Protein AF-A0A939A2U2-F1 (afdb_monomer)

Foldseek 3Di:
DLVVLVVLLVVLVVVLVVVVVVLVVVCCPQPNDCPPPPPDDDPVRCVVVVVVNVPDDDPVVSVVVSVVVSVVSNLVSVLVSLLVVLQVLQQCVCVVPQFLVVDDPLLLVLQVV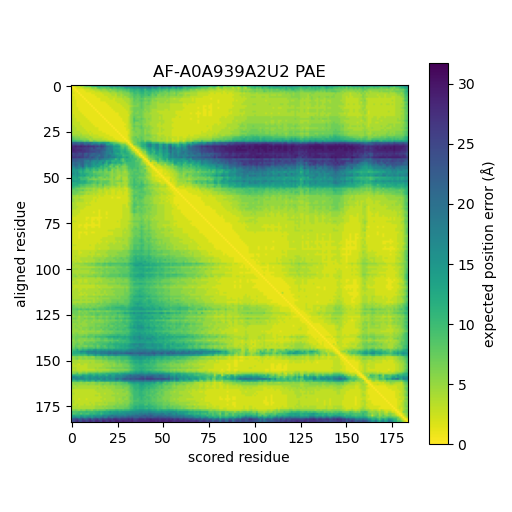LLVVCLVCCPPPVNVVDDPCNSVQLNVCNVVRPRDHGRDSSSLPPDDRDCDPVVVQSSCVSSVNHPPPVPD

Mean predicted aligned error: 7.0 Å

Sequence (184 aa):
MFQNILMTVTVNISTVRSIIKTNDRLREISFGSGAVIKQEWHEGSEFILGTLMQDIPRVKEWRVYDHCAVVTRLYAIYESFVEDLVSDWLVLLPALFPLYSDLEDKIRNTHQIGVGRLLLDLKKSRYEHLSLEEVIRGLFHGATDEKDYEILPDAFLFHEQNLRREPLEKMLTEAGIPNSWNQG

Secondary structure (DSSP, 8-state):
-HHHHHHHHHHHHHHHHHHHHHHHHHHHHHHS-TTTTTTS--HHHHHHHHHHHHTPPPHHHHHHHHHHHHHHHHHHHHHHHHHHHHHHHHHHHHHH-SSGGGS-HHHHHHHHHHHHHHHHHTTSGGGTT--HHHHHHHHHHHHTT-TT----GGGT----S---HHHHHHHHHHTT-TTTT---

Solvent-accessible surface area (backbone atoms only — not comparable to full-atom values): 10609 Å² total; per-residue (Å²): 110,70,68,58,55,55,47,53,50,51,53,51,52,50,50,54,53,50,51,52,54,50,53,52,51,52,47,45,72,74,70,40,82,66,76,75,63,71,82,77,67,55,74,74,55,52,53,55,48,53,60,62,59,72,76,60,65,56,74,69,59,44,52,53,51,52,51,52,53,51,53,54,50,51,52,54,52,51,45,52,53,50,54,53,52,52,32,56,53,43,62,46,42,45,81,76,35,53,36,47,82,70,48,56,68,56,32,54,52,37,42,56,55,18,43,57,51,44,69,76,49,44,88,40,80,94,32,68,89,57,52,74,64,60,58,51,47,25,53,49,30,34,76,69,49,36,76,81,34,48,62,64,46,75,26,67,65,82,66,73,92,73,73,45,71,68,58,43,52,50,45,36,33,42,70,65,44,66,68,82,76,74,85,118

pLDDT: mean 87.97, std 11.36, range [44.19, 98.06]

Structure (mmCIF, N/CA/C/O backbone):
data_AF-A0A939A2U2-F1
#
_entry.id   AF-A0A939A2U2-F1
#
loop_
_atom_site.group_PDB
_atom_site.id
_atom_site.type_symbol
_atom_site.label_atom_id
_atom_site.label_alt_id
_atom_site.label_comp_id
_atom_site.label_asym_id
_atom_site.label_entity_id
_atom_site.label_seq_id
_atom_site.pdbx_PDB_ins_code
_atom_site.Cartn_x
_atom_site.Cartn_y
_atom_site.Cartn_z
_atom_site.occupancy
_atom_site.B_iso_or_equiv
_atom_site.auth_seq_id
_atom_site.auth_comp_id
_atom_site.auth_asym_id
_atom_site.auth_atom_id
_atom_site.pdbx_PDB_model_num
ATOM 1 N N . MET A 1 1 ? -14.520 -6.336 -3.775 1.00 73.94 1 MET A N 1
ATOM 2 C CA . MET A 1 1 ? -13.312 -5.812 -3.114 1.00 73.94 1 MET A CA 1
ATOM 3 C C . MET A 1 1 ? -12.069 -6.503 -3.661 1.00 73.94 1 MET A C 1
ATOM 5 O O . MET A 1 1 ? -11.553 -6.036 -4.670 1.00 73.94 1 MET A O 1
ATOM 9 N N . PHE A 1 2 ? -11.724 -7.705 -3.190 1.00 82.19 2 PHE A N 1
ATOM 10 C CA . PHE A 1 2 ? -10.479 -8.402 -3.556 1.00 82.19 2 PHE A CA 1
ATOM 11 C C . PHE A 1 2 ? -10.232 -8.639 -5.059 1.00 82.19 2 PHE A C 1
ATOM 13 O O . PHE A 1 2 ? -9.094 -8.569 -5.512 1.00 82.19 2 PHE A O 1
ATOM 20 N N . GLN A 1 3 ? -11.274 -8.873 -5.865 1.00 87.44 3 GLN A N 1
ATOM 21 C CA . GLN A 1 3 ? -11.119 -9.039 -7.321 1.00 87.44 3 GLN A CA 1
ATOM 22 C C . GLN A 1 3 ? -10.599 -7.771 -8.014 1.00 87.44 3 GLN A C 1
ATOM 24 O O . GLN A 1 3 ? -9.792 -7.864 -8.936 1.00 87.44 3 GLN A O 1
ATOM 29 N N . ASN A 1 4 ? -11.013 -6.588 -7.549 1.00 90.75 4 ASN A N 1
ATOM 30 C CA . ASN A 1 4 ? -10.541 -5.322 -8.110 1.00 90.75 4 ASN A CA 1
ATOM 31 C C . ASN A 1 4 ? -9.067 -5.101 -7.761 1.00 90.75 4 ASN A C 1
ATOM 33 O O . ASN A 1 4 ? -8.290 -4.738 -8.639 1.00 90.75 4 ASN A O 1
ATOM 37 N N . ILE A 1 5 ? -8.672 -5.406 -6.521 1.00 92.44 5 ILE A N 1
ATOM 38 C CA . ILE A 1 5 ? -7.273 -5.359 -6.079 1.00 92.44 5 ILE A CA 1
ATOM 39 C C . ILE A 1 5 ? -6.405 -6.279 -6.957 1.00 92.44 5 ILE A C 1
ATOM 41 O O . ILE A 1 5 ? -5.395 -5.848 -7.517 1.00 92.44 5 ILE A O 1
ATOM 45 N N . LEU A 1 6 ? -6.826 -7.535 -7.150 1.00 93.31 6 LEU A N 1
ATOM 46 C CA . LEU A 1 6 ? -6.103 -8.497 -7.991 1.00 93.31 6 LEU A CA 1
ATOM 47 C C . LEU A 1 6 ? -6.009 -8.043 -9.452 1.00 93.31 6 LEU A C 1
ATOM 49 O O . LEU A 1 6 ? -4.963 -8.212 -10.087 1.00 93.31 6 LEU A O 1
ATOM 53 N N . MET A 1 7 ? -7.074 -7.442 -9.987 1.00 94.94 7 MET A N 1
ATOM 54 C CA . MET A 1 7 ? -7.069 -6.878 -11.335 1.00 94.94 7 MET A CA 1
ATOM 55 C C . MET A 1 7 ? -6.053 -5.734 -11.447 1.00 94.94 7 MET A C 1
ATOM 57 O O . MET A 1 7 ? -5.225 -5.745 -12.358 1.00 94.94 7 MET A O 1
ATOM 61 N N . THR A 1 8 ? -6.051 -4.796 -10.497 1.00 95.50 8 THR A N 1
ATOM 62 C CA . THR A 1 8 ? -5.103 -3.672 -10.448 1.00 95.50 8 THR A CA 1
ATOM 63 C C . THR A 1 8 ? -3.656 -4.159 -10.413 1.00 95.50 8 THR A C 1
ATOM 65 O O . THR A 1 8 ? -2.829 -3.709 -11.211 1.00 95.50 8 THR A O 1
ATOM 68 N N . VAL A 1 9 ? -3.338 -5.131 -9.553 1.00 95.75 9 VAL A N 1
ATOM 69 C CA . VAL A 1 9 ? -1.997 -5.735 -9.493 1.00 95.75 9 VAL A CA 1
ATOM 70 C C . VAL A 1 9 ? -1.633 -6.413 -10.810 1.00 95.75 9 VAL A C 1
ATOM 72 O O . VAL A 1 9 ? -0.531 -6.210 -11.322 1.00 95.75 9 VAL A O 1
ATOM 75 N N . THR A 1 10 ? -2.556 -7.170 -11.403 1.00 96.69 10 THR A N 1
ATOM 76 C CA . THR A 1 10 ? -2.332 -7.857 -12.683 1.00 96.69 10 THR A CA 1
ATOM 77 C C . THR A 1 10 ? -2.013 -6.864 -13.799 1.00 96.69 10 THR A C 1
ATOM 79 O O . THR A 1 10 ? -1.028 -7.038 -14.522 1.00 96.69 10 THR A O 1
ATOM 82 N N . VAL A 1 11 ? -2.793 -5.784 -13.906 1.00 97.69 11 VAL A N 1
ATOM 83 C CA . VAL A 1 11 ? -2.570 -4.702 -14.874 1.00 97.69 11 VAL A CA 1
ATOM 84 C C . VAL A 1 11 ? -1.217 -4.030 -14.632 1.00 97.69 11 VAL A C 1
ATOM 86 O O . VAL A 1 11 ? -0.436 -3.865 -15.574 1.00 97.69 11 VAL A O 1
ATOM 89 N N . ASN A 1 12 ? -0.882 -3.713 -13.383 1.00 97.44 12 ASN A N 1
ATOM 90 C CA . ASN A 1 12 ? 0.387 -3.078 -13.031 1.00 97.44 12 ASN A CA 1
ATOM 91 C C . ASN A 1 12 ? 1.600 -3.966 -13.359 1.00 97.44 12 ASN A C 1
ATOM 93 O O . ASN A 1 12 ? 2.550 -3.502 -13.992 1.00 97.44 12 ASN A O 1
ATOM 97 N N . ILE A 1 13 ? 1.561 -5.255 -13.011 1.00 97.25 13 ILE A N 1
ATOM 98 C CA . ILE A 1 13 ? 2.619 -6.219 -13.350 1.00 97.25 13 ILE A CA 1
ATOM 99 C C . ILE A 1 13 ? 2.730 -6.389 -14.868 1.00 97.25 13 ILE A C 1
ATOM 101 O O . ILE A 1 13 ? 3.839 -6.447 -15.406 1.00 97.25 13 ILE A O 1
ATOM 105 N N . SER A 1 14 ? 1.600 -6.451 -15.582 1.00 97.81 14 SER A N 1
ATOM 106 C CA . SER A 1 14 ? 1.605 -6.537 -17.046 1.00 97.81 14 SER A CA 1
ATOM 107 C C . SER A 1 14 ? 2.265 -5.309 -17.681 1.00 97.81 14 SER A C 1
ATOM 109 O O . SER A 1 14 ? 3.065 -5.454 -18.603 1.00 97.81 14 SER A O 1
ATOM 111 N N . THR A 1 15 ? 2.022 -4.122 -17.121 1.00 98.06 15 THR A N 1
ATOM 112 C CA . THR A 1 15 ? 2.639 -2.864 -17.548 1.00 98.06 15 THR A CA 1
AT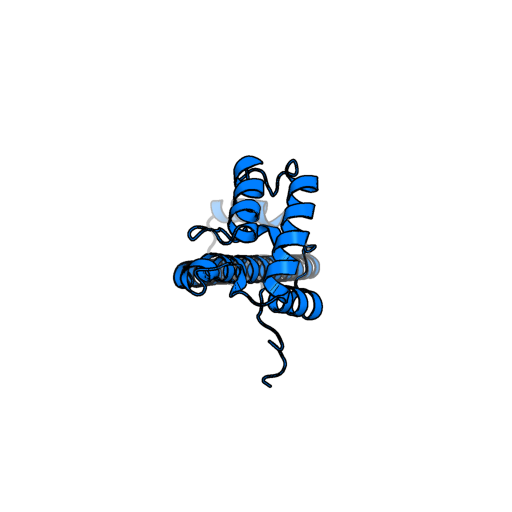OM 113 C C . THR A 1 15 ? 4.149 -2.891 -17.326 1.00 98.06 15 THR A C 1
ATOM 115 O O . THR A 1 15 ? 4.900 -2.603 -18.256 1.00 98.06 15 THR A O 1
ATOM 118 N N . VAL A 1 16 ? 4.616 -3.320 -16.146 1.00 97.75 16 VAL A N 1
ATOM 119 C CA . VAL A 1 16 ? 6.057 -3.476 -15.862 1.00 97.75 16 VAL A CA 1
ATOM 120 C C . VAL A 1 16 ? 6.708 -4.439 -16.859 1.00 97.75 16 VAL A C 1
ATOM 122 O O . VAL A 1 16 ? 7.740 -4.118 -17.444 1.00 97.75 16 VAL A O 1
ATOM 125 N N . ARG A 1 17 ? 6.080 -5.591 -17.131 1.00 97.62 17 ARG A N 1
ATOM 126 C CA . ARG A 1 17 ? 6.573 -6.551 -18.136 1.00 97.62 17 ARG A CA 1
ATOM 127 C C . ARG A 1 17 ? 6.637 -5.948 -19.538 1.00 97.62 17 ARG A C 1
ATOM 129 O O . ARG A 1 17 ? 7.594 -6.212 -20.261 1.00 97.62 17 ARG A O 1
ATOM 136 N N . SER A 1 18 ? 5.632 -5.172 -19.933 1.00 97.75 18 SER A N 1
ATOM 137 C CA . SER A 1 18 ? 5.616 -4.488 -21.228 1.00 97.75 18 SER A CA 1
ATOM 138 C C . SER A 1 18 ? 6.742 -3.460 -21.336 1.00 97.75 18 SER A C 1
ATOM 140 O O . SER A 1 18 ? 7.413 -3.427 -22.362 1.00 97.75 18 SER A O 1
ATOM 142 N N . ILE A 1 19 ? 7.012 -2.690 -20.277 1.00 97.00 19 ILE A N 1
ATOM 143 C CA . ILE A 1 19 ? 8.129 -1.732 -20.235 1.00 97.00 19 ILE A CA 1
ATOM 144 C C . ILE A 1 19 ? 9.473 -2.449 -20.390 1.00 97.00 19 ILE A C 1
ATOM 146 O O . ILE A 1 19 ? 10.268 -2.047 -21.235 1.00 97.00 19 ILE A O 1
ATOM 150 N N . ILE A 1 20 ? 9.697 -3.547 -19.657 1.00 96.12 20 ILE A N 1
ATOM 151 C CA . ILE A 1 20 ? 10.924 -4.354 -19.773 1.00 96.12 20 ILE A CA 1
ATOM 152 C C . ILE A 1 20 ? 11.122 -4.819 -21.220 1.00 96.12 20 ILE A C 1
ATOM 154 O O . ILE A 1 20 ? 12.173 -4.579 -21.807 1.00 96.12 20 ILE A O 1
ATOM 158 N N . LYS A 1 21 ? 10.085 -5.410 -21.832 1.00 96.19 21 LYS A N 1
ATOM 159 C CA . LYS A 1 21 ? 10.139 -5.881 -23.228 1.00 96.19 21 LYS A CA 1
ATOM 160 C C . LYS A 1 21 ? 10.423 -4.752 -24.216 1.00 96.19 21 LYS A C 1
ATOM 162 O O . LYS A 1 21 ? 11.160 -4.954 -25.177 1.00 96.19 21 LYS A O 1
ATOM 167 N N . THR A 1 22 ? 9.825 -3.582 -24.009 1.00 94.12 22 THR A N 1
ATOM 168 C CA . THR A 1 22 ? 10.076 -2.402 -24.843 1.00 94.12 22 THR A CA 1
ATOM 169 C C . THR A 1 22 ? 11.525 -1.943 -24.706 1.00 94.12 22 THR A C 1
ATOM 171 O O . THR A 1 22 ? 12.193 -1.744 -25.717 1.00 94.12 22 THR A O 1
ATOM 174 N N . ASN A 1 23 ? 12.043 -1.855 -23.481 1.00 93.50 23 ASN A N 1
ATOM 175 C CA . ASN A 1 23 ? 13.426 -1.465 -23.223 1.00 93.50 23 ASN A CA 1
ATOM 176 C C . ASN A 1 23 ? 14.431 -2.482 -23.785 1.00 93.50 23 ASN A C 1
ATOM 178 O O . ASN A 1 23 ? 15.447 -2.083 -24.349 1.00 93.50 23 ASN A O 1
ATOM 182 N N . ASP A 1 24 ? 14.142 -3.783 -23.696 1.00 91.50 24 ASP A N 1
ATOM 183 C CA . ASP A 1 24 ? 14.954 -4.835 -24.317 1.00 91.50 24 ASP A CA 1
ATOM 184 C C . ASP A 1 24 ? 15.025 -4.673 -25.837 1.00 91.50 24 ASP A C 1
ATOM 186 O O . ASP A 1 24 ? 16.122 -4.613 -26.391 1.00 91.50 24 ASP A O 1
ATOM 190 N N . ARG A 1 25 ? 13.878 -4.493 -26.502 1.00 89.25 25 ARG A N 1
ATOM 191 C CA . ARG A 1 25 ? 13.821 -4.266 -27.955 1.00 89.25 25 ARG A CA 1
ATOM 192 C C . ARG A 1 25 ? 14.567 -3.005 -28.375 1.00 89.25 25 ARG A C 1
ATOM 194 O O . ARG A 1 25 ? 15.294 -3.022 -29.362 1.00 89.25 25 ARG A O 1
ATOM 201 N N . LEU A 1 26 ? 14.422 -1.909 -27.629 1.00 87.94 26 LEU A N 1
ATOM 202 C CA . LEU A 1 26 ? 15.144 -0.670 -27.924 1.00 87.94 26 LEU A CA 1
ATOM 203 C C . LEU A 1 26 ? 16.658 -0.853 -27.778 1.00 87.94 26 LEU A C 1
ATOM 205 O O . LEU A 1 26 ? 17.419 -0.353 -28.607 1.00 87.94 26 LEU A O 1
ATOM 209 N N . ARG A 1 27 ? 17.112 -1.617 -26.779 1.00 88.88 27 ARG A N 1
ATOM 210 C CA . ARG A 1 27 ? 18.530 -1.975 -26.638 1.00 88.88 27 ARG A CA 1
ATOM 211 C C . ARG A 1 27 ? 19.017 -2.858 -27.786 1.00 88.88 27 ARG A C 1
ATOM 213 O O . ARG A 1 27 ? 20.116 -2.626 -28.282 1.00 88.88 27 ARG A O 1
ATOM 220 N N . GLU A 1 28 ? 18.225 -3.832 -28.225 1.00 85.69 28 GLU A N 1
ATOM 221 C CA . GLU A 1 28 ? 18.544 -4.664 -29.393 1.00 85.69 28 GLU A CA 1
ATOM 222 C C . GLU A 1 28 ? 18.672 -3.826 -30.669 1.00 85.69 28 GLU A C 1
ATOM 224 O O . GLU A 1 28 ? 19.622 -4.012 -31.420 1.00 85.69 28 GLU A O 1
ATOM 229 N N . ILE A 1 29 ? 17.784 -2.852 -30.884 1.00 82.19 29 ILE A N 1
ATOM 230 C CA . ILE A 1 29 ? 17.864 -1.930 -32.028 1.00 82.19 29 ILE A CA 1
ATOM 231 C C . ILE A 1 29 ? 19.113 -1.041 -31.935 1.00 82.19 29 ILE A C 1
ATOM 233 O O . ILE A 1 29 ? 19.789 -0.813 -32.935 1.00 82.19 29 ILE A O 1
ATOM 237 N N . SER A 1 30 ? 19.438 -0.558 -30.735 1.00 82.94 30 SER A N 1
ATOM 238 C CA . SER A 1 30 ? 20.503 0.434 -30.530 1.00 82.94 30 SER A CA 1
ATOM 239 C C . SER A 1 30 ? 21.911 -0.167 -30.511 1.00 82.94 30 SER A C 1
ATOM 241 O O . SER A 1 30 ? 22.871 0.501 -30.890 1.00 82.94 30 SER A O 1
ATOM 243 N N . PHE A 1 31 ? 22.049 -1.416 -30.050 1.00 82.38 31 PHE A N 1
ATOM 244 C CA . PHE A 1 31 ? 23.344 -2.071 -29.814 1.00 82.38 31 PHE A CA 1
ATOM 245 C C . PHE A 1 31 ? 23.483 -3.449 -30.468 1.00 82.38 31 PHE A C 1
ATOM 247 O O . PHE A 1 31 ? 24.576 -4.020 -30.456 1.00 82.38 31 PHE A O 1
ATOM 254 N N . GLY A 1 32 ? 22.402 -4.011 -31.010 1.00 70.88 32 GLY A N 1
ATOM 255 C CA . GLY A 1 32 ? 22.450 -5.245 -31.784 1.00 70.88 32 GLY A CA 1
ATOM 256 C C . GLY A 1 32 ? 23.262 -5.052 -33.060 1.00 70.88 32 GLY A C 1
ATOM 257 O O . GLY A 1 32 ? 23.352 -3.954 -33.609 1.00 70.88 32 GLY A O 1
ATOM 258 N N . SER A 1 33 ? 23.899 -6.126 -33.527 1.00 56.28 33 SER A N 1
ATOM 259 C CA . SER A 1 33 ? 24.708 -6.118 -34.744 1.00 56.28 33 SER A CA 1
ATOM 260 C C . SER A 1 33 ? 23.868 -5.600 -35.919 1.00 56.28 33 SER A C 1
ATOM 262 O O . SER A 1 33 ? 22.988 -6.298 -36.416 1.00 56.28 33 SER A O 1
ATOM 264 N N . GLY A 1 34 ? 24.133 -4.360 -36.344 1.00 53.34 34 GLY A N 1
ATOM 265 C CA . GLY A 1 34 ? 23.338 -3.576 -37.298 1.00 53.34 34 GLY A CA 1
ATOM 266 C C . GLY A 1 34 ? 23.295 -4.087 -38.744 1.00 53.34 34 GLY A C 1
ATOM 267 O O . GLY A 1 34 ? 23.149 -3.281 -39.657 1.00 53.34 34 GLY A O 1
ATOM 268 N N . ALA A 1 35 ? 23.437 -5.394 -38.966 1.00 51.03 35 ALA A N 1
ATOM 269 C CA . ALA A 1 35 ? 23.420 -6.018 -40.284 1.00 51.03 35 ALA A CA 1
ATOM 270 C C . ALA A 1 35 ? 21.999 -6.286 -40.812 1.00 51.03 35 ALA A C 1
ATOM 272 O O . ALA A 1 35 ? 21.798 -6.230 -42.017 1.00 51.03 35 ALA A O 1
ATOM 273 N N . VAL A 1 36 ? 21.014 -6.535 -39.940 1.00 51.50 36 VAL A N 1
ATOM 274 C CA . VAL A 1 36 ? 19.629 -6.830 -40.376 1.00 51.50 36 VAL A CA 1
ATOM 275 C C . VAL A 1 36 ? 18.780 -5.564 -40.472 1.00 51.50 36 VAL A C 1
ATOM 277 O O . VAL A 1 36 ? 17.890 -5.472 -41.304 1.00 51.50 36 VAL A O 1
ATOM 280 N N . ILE A 1 37 ? 19.073 -4.560 -39.644 1.00 54.22 37 ILE A N 1
ATOM 281 C CA . ILE A 1 37 ? 18.215 -3.384 -39.534 1.00 54.22 37 ILE A CA 1
ATOM 282 C C . ILE A 1 37 ? 18.483 -2.425 -40.701 1.00 54.22 37 ILE A C 1
ATOM 284 O O . ILE A 1 37 ? 17.556 -2.106 -41.419 1.00 54.22 37 ILE A O 1
ATOM 288 N N . LYS A 1 38 ? 19.728 -2.054 -41.014 1.00 54.00 38 LYS A N 1
ATOM 289 C CA . LYS A 1 38 ? 20.033 -0.966 -41.970 1.00 54.00 38 LYS A CA 1
ATOM 290 C C . LYS A 1 38 ? 19.635 -1.180 -43.445 1.00 54.00 38 LYS A C 1
ATOM 292 O O . LYS A 1 38 ? 19.723 -0.227 -44.208 1.00 54.00 38 LYS A O 1
ATOM 297 N N . GLN A 1 39 ? 19.230 -2.377 -43.877 1.00 54.09 39 GLN A N 1
ATOM 298 C CA . GLN A 1 39 ? 18.933 -2.638 -45.297 1.00 54.09 39 GLN A CA 1
ATOM 299 C C . GLN A 1 39 ? 17.524 -2.208 -45.757 1.00 54.09 39 GLN A C 1
ATOM 301 O O . GLN A 1 39 ? 17.306 -2.128 -46.962 1.00 54.09 39 GLN A O 1
ATOM 306 N N . GLU A 1 40 ? 16.595 -1.876 -44.850 1.00 55.47 40 GLU A N 1
ATOM 307 C CA . GLU A 1 40 ? 15.177 -1.616 -45.195 1.00 55.47 40 GLU A CA 1
ATOM 308 C C . GLU A 1 40 ? 14.636 -0.234 -44.761 1.00 55.47 40 GLU A C 1
ATOM 310 O O . GLU A 1 40 ? 13.426 -0.007 -44.755 1.00 55.47 40 GLU A O 1
ATOM 315 N N . TRP A 1 41 ? 15.494 0.716 -44.380 1.00 63.72 41 TRP A N 1
ATOM 316 C CA . TRP A 1 41 ? 15.040 1.975 -43.772 1.00 63.72 41 TRP A CA 1
ATOM 317 C C . TRP A 1 41 ? 14.819 3.044 -44.837 1.00 63.72 41 TRP A C 1
ATOM 319 O O . TRP A 1 41 ? 15.730 3.403 -45.576 1.00 63.72 41 TRP A O 1
ATOM 329 N N . HIS A 1 42 ? 13.605 3.591 -44.902 1.00 66.31 42 HIS A N 1
ATOM 330 C CA . HIS A 1 42 ? 13.339 4.819 -45.654 1.00 66.31 42 HIS A CA 1
ATOM 331 C C . HIS A 1 42 ? 14.015 6.020 -44.965 1.00 66.31 42 HIS A C 1
ATOM 333 O O . HIS A 1 42 ? 14.039 6.059 -43.734 1.00 66.31 42 HIS A O 1
ATOM 339 N N . GLU A 1 43 ? 14.468 7.026 -45.727 1.00 66.25 43 GLU A N 1
ATOM 340 C CA . GLU A 1 43 ? 15.201 8.219 -45.236 1.00 66.25 43 GLU A CA 1
ATOM 341 C C . GLU A 1 43 ? 14.568 8.892 -43.998 1.00 66.25 43 GLU A C 1
ATOM 343 O O . GLU A 1 43 ? 15.268 9.277 -43.063 1.00 66.25 43 GLU A O 1
ATOM 348 N N . GLY A 1 44 ? 13.234 8.985 -43.928 1.00 68.44 44 GLY A N 1
ATOM 349 C CA . GLY A 1 44 ? 12.541 9.570 -42.767 1.00 68.44 44 GLY A CA 1
ATOM 350 C C . GLY A 1 44 ? 12.715 8.781 -41.459 1.00 68.44 44 GLY A C 1
ATOM 351 O O . GLY A 1 44 ? 12.676 9.352 -40.372 1.00 68.44 44 GLY A O 1
ATOM 352 N N . SER A 1 45 ? 12.951 7.474 -41.556 1.00 70.81 45 SER A N 1
ATOM 353 C CA . SER A 1 45 ? 13.138 6.562 -40.420 1.00 70.81 45 SER A CA 1
ATOM 354 C C . SER A 1 45 ? 14.544 6.691 -39.830 1.00 70.81 45 SER A C 1
ATOM 356 O O . SER A 1 45 ? 14.717 6.600 -38.614 1.00 70.81 45 SER A O 1
ATOM 358 N N . GLU A 1 46 ? 15.543 6.946 -40.683 1.00 71.25 46 GLU A N 1
ATOM 359 C CA . GLU A 1 46 ? 16.922 7.206 -40.257 1.00 71.25 46 GLU A CA 1
ATOM 360 C C . GLU A 1 46 ? 17.031 8.503 -39.462 1.00 71.25 46 GLU A C 1
ATOM 362 O O . GLU A 1 46 ? 17.729 8.536 -38.451 1.00 71.25 46 GLU A O 1
ATOM 367 N N . PHE A 1 47 ? 16.308 9.553 -39.866 1.00 75.88 47 PHE A N 1
ATOM 368 C CA . PHE A 1 47 ? 16.293 10.813 -39.127 1.00 75.88 47 PHE A CA 1
ATOM 369 C C . PHE A 1 47 ? 15.722 10.633 -37.712 1.00 75.88 47 PHE A C 1
ATOM 371 O O . PHE A 1 47 ? 16.360 11.025 -36.737 1.00 75.88 47 PHE A O 1
ATOM 378 N N . ILE A 1 48 ? 14.561 9.976 -37.586 1.00 76.50 48 ILE A N 1
ATOM 379 C CA . ILE A 1 48 ? 13.893 9.747 -36.292 1.00 76.50 48 ILE A C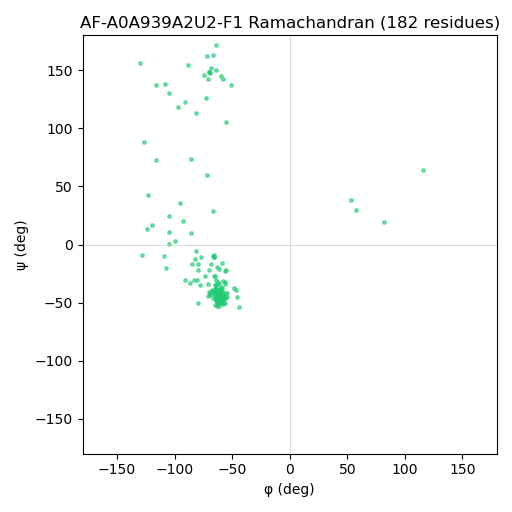A 1
ATOM 380 C C . ILE A 1 48 ? 14.756 8.884 -35.364 1.00 76.50 48 ILE A C 1
ATOM 382 O O . ILE A 1 48 ? 14.928 9.223 -34.191 1.00 76.50 48 ILE A O 1
ATOM 386 N N . LEU A 1 49 ? 15.328 7.786 -35.871 1.00 75.38 49 LEU A N 1
ATOM 387 C CA . LEU A 1 49 ? 16.254 6.986 -35.071 1.00 75.38 49 LEU A CA 1
ATOM 388 C C . LEU A 1 49 ? 17.523 7.744 -34.728 1.00 75.38 49 LEU A C 1
ATOM 390 O O . LEU A 1 49 ? 17.992 7.630 -33.604 1.00 75.38 49 LEU A O 1
ATOM 394 N N . GLY A 1 50 ? 18.078 8.499 -35.673 1.00 75.62 50 GLY A N 1
ATOM 395 C CA . GLY A 1 50 ? 19.268 9.306 -35.448 1.00 75.62 50 GLY A CA 1
ATOM 396 C C . GLY A 1 50 ? 19.070 10.245 -34.265 1.00 75.62 50 GLY A C 1
ATOM 397 O O . GLY A 1 50 ? 19.922 10.291 -33.384 1.00 75.62 50 GLY A O 1
ATOM 398 N N . THR A 1 51 ? 17.917 10.915 -34.190 1.00 82.19 51 THR A N 1
ATOM 399 C CA . THR A 1 51 ? 17.545 11.741 -33.034 1.00 82.19 51 THR A CA 1
ATOM 400 C C . THR A 1 51 ? 17.389 10.912 -31.759 1.00 82.19 51 THR A C 1
ATOM 402 O O . THR A 1 51 ? 17.969 11.264 -30.739 1.00 82.19 51 THR A O 1
ATOM 405 N N . LEU A 1 52 ? 16.669 9.784 -31.801 1.00 78.56 52 LEU A N 1
ATOM 406 C CA . LEU A 1 52 ? 16.483 8.917 -30.628 1.00 78.56 52 LEU A CA 1
ATOM 407 C C . LEU A 1 52 ? 17.799 8.336 -30.096 1.00 78.56 52 LEU A C 1
ATOM 409 O O . LEU A 1 52 ? 17.920 8.121 -28.895 1.00 78.56 52 LEU A O 1
ATOM 413 N N . MET A 1 53 ? 18.773 8.077 -30.972 1.00 79.94 53 MET A N 1
ATOM 414 C CA . MET A 1 53 ? 20.059 7.471 -30.629 1.00 79.94 53 MET A CA 1
ATOM 415 C C . MET A 1 53 ? 21.066 8.450 -30.017 1.00 79.94 53 MET A C 1
ATOM 417 O O . MET A 1 53 ? 22.029 7.993 -29.403 1.00 79.94 53 MET A O 1
ATOM 421 N N . GLN A 1 54 ? 20.863 9.766 -30.153 1.00 83.88 54 GLN A N 1
ATOM 422 C CA . GLN A 1 54 ? 21.788 10.775 -29.617 1.00 83.88 54 GLN A CA 1
ATOM 423 C C . GLN A 1 54 ? 21.867 10.759 -28.086 1.00 83.88 54 GLN A C 1
ATOM 425 O O . GLN A 1 54 ? 22.953 10.938 -27.537 1.00 83.88 54 GLN A O 1
ATOM 430 N N . ASP A 1 55 ? 20.752 10.471 -27.414 1.00 84.12 55 ASP A N 1
ATOM 431 C CA . ASP A 1 55 ? 20.636 10.551 -25.953 1.00 84.12 55 ASP A CA 1
ATOM 432 C C . ASP A 1 55 ? 20.644 9.177 -25.260 1.00 84.12 55 ASP A C 1
ATOM 434 O O . ASP A 1 55 ? 20.343 9.061 -24.069 1.00 84.12 55 ASP A O 1
ATOM 438 N N . ILE A 1 56 ? 20.975 8.102 -25.985 1.00 88.25 56 ILE A N 1
ATOM 439 C CA . ILE A 1 56 ? 20.934 6.750 -25.421 1.00 88.25 56 ILE A CA 1
ATOM 440 C C . ILE A 1 56 ? 22.101 6.542 -24.438 1.00 88.25 56 ILE A C 1
ATOM 442 O O . ILE A 1 56 ? 23.267 6.697 -24.815 1.00 88.25 56 ILE A O 1
ATOM 446 N N . PRO A 1 57 ? 21.829 6.120 -23.186 1.00 90.56 57 PRO A N 1
ATOM 447 C CA . PRO A 1 57 ? 22.876 5.812 -22.219 1.00 90.56 57 PRO A CA 1
ATOM 448 C C . PRO A 1 57 ? 23.682 4.581 -22.641 1.00 90.56 57 PRO A C 1
ATOM 450 O O . PRO A 1 57 ? 23.235 3.742 -23.426 1.00 90.56 57 PRO A O 1
ATOM 453 N N . ARG A 1 58 ? 24.868 4.390 -22.054 1.00 91.00 58 ARG A N 1
ATOM 454 C CA . ARG A 1 58 ? 25.648 3.172 -22.317 1.00 91.00 58 ARG A CA 1
ATOM 455 C C . ARG A 1 58 ? 24.845 1.939 -21.901 1.00 91.00 58 ARG A C 1
ATOM 457 O O . ARG A 1 58 ? 24.176 1.952 -20.872 1.00 91.00 58 ARG A O 1
ATOM 464 N N . VAL A 1 59 ? 24.991 0.829 -22.633 1.00 90.00 59 VAL A N 1
ATOM 465 C CA . VAL A 1 59 ? 24.245 -0.432 -22.398 1.00 90.00 59 VAL A CA 1
ATOM 466 C C . VAL A 1 59 ? 24.203 -0.835 -20.923 1.00 90.00 59 VAL A C 1
ATOM 468 O O . VAL A 1 59 ? 23.162 -1.230 -20.401 1.00 90.00 59 VAL A O 1
ATOM 471 N N . LYS A 1 60 ? 25.353 -0.745 -20.245 1.00 93.31 60 LYS A N 1
ATOM 472 C CA . LYS A 1 60 ? 25.483 -1.104 -18.832 1.00 93.31 60 LYS A CA 1
ATOM 473 C C . LYS A 1 60 ? 24.687 -0.158 -17.929 1.00 93.31 60 LYS A C 1
ATOM 475 O O . LYS A 1 60 ? 23.984 -0.633 -17.047 1.00 93.31 60 LYS A O 1
ATOM 480 N N . GLU A 1 61 ? 24.789 1.149 -18.157 1.00 94.62 61 GLU A N 1
ATOM 481 C CA . GLU A 1 61 ? 24.080 2.181 -17.388 1.00 94.62 61 GLU A CA 1
ATOM 482 C C . GLU A 1 61 ? 22.567 2.058 -17.589 1.00 94.62 61 GLU A C 1
ATOM 484 O O . GLU A 1 61 ? 21.824 2.062 -16.609 1.00 94.62 61 GLU A O 1
ATOM 489 N N . TRP A 1 62 ? 22.121 1.815 -18.828 1.00 94.50 62 TRP A N 1
ATOM 490 C CA . TRP A 1 62 ? 20.714 1.546 -19.128 1.00 94.50 62 TRP A CA 1
ATOM 491 C C . TRP A 1 62 ? 20.198 0.342 -18.339 1.00 94.50 62 TRP A C 1
ATOM 493 O O . TRP A 1 62 ? 19.187 0.441 -17.653 1.00 94.50 62 TRP A O 1
ATOM 503 N N . ARG A 1 63 ? 20.902 -0.796 -18.388 1.00 94.31 63 ARG A N 1
ATOM 504 C CA . ARG A 1 63 ? 20.480 -2.013 -17.675 1.00 94.31 63 ARG A CA 1
ATOM 505 C C . ARG A 1 63 ? 20.405 -1.810 -16.165 1.00 94.31 63 ARG A C 1
ATOM 507 O O . ARG A 1 63 ? 19.473 -2.306 -15.543 1.00 94.31 63 ARG A O 1
ATOM 514 N N . VAL A 1 64 ? 21.368 -1.092 -15.584 1.00 96.44 64 VAL A N 1
ATOM 515 C CA . VAL A 1 64 ? 21.358 -0.775 -14.149 1.00 96.44 64 VAL A CA 1
ATOM 516 C C . VAL A 1 64 ? 20.142 0.080 -13.804 1.00 96.44 64 VAL A C 1
ATOM 518 O O . VAL A 1 64 ? 19.422 -0.252 -12.866 1.00 96.44 64 VAL A O 1
ATOM 521 N N . TYR A 1 65 ? 19.878 1.136 -14.577 1.00 95.88 65 TYR A N 1
ATOM 522 C CA . TYR A 1 65 ? 18.726 2.004 -14.345 1.00 95.88 65 TYR A CA 1
ATOM 523 C C . TYR A 1 65 ? 17.397 1.253 -14.487 1.00 95.88 65 TYR A C 1
ATOM 525 O O . TYR A 1 65 ? 16.549 1.337 -13.605 1.00 95.88 65 TYR A O 1
ATOM 533 N N . ASP A 1 66 ? 17.239 0.476 -15.561 1.00 95.19 66 ASP A N 1
ATOM 534 C CA . ASP A 1 66 ? 16.036 -0.312 -15.844 1.00 95.19 66 ASP A CA 1
ATOM 535 C C . ASP A 1 66 ? 15.763 -1.323 -14.722 1.00 95.19 66 ASP A C 1
ATOM 537 O O . ASP A 1 66 ? 14.654 -1.397 -14.201 1.00 95.19 66 ASP A O 1
ATOM 541 N N . HIS A 1 67 ? 16.800 -2.029 -14.259 1.00 95.94 67 HIS A N 1
ATOM 542 C CA . HIS A 1 67 ? 16.689 -2.933 -13.117 1.00 95.94 67 HIS A CA 1
ATOM 543 C C . HIS A 1 67 ? 16.230 -2.205 -11.846 1.00 95.94 67 HIS A C 1
ATOM 545 O O . HIS A 1 67 ? 15.291 -2.656 -11.192 1.00 95.94 67 HIS A O 1
ATOM 551 N N . CYS A 1 68 ? 16.850 -1.072 -11.500 1.00 96.75 68 CYS A N 1
ATOM 552 C CA . CYS A 1 68 ? 16.450 -0.286 -10.332 1.00 96.75 68 CYS A CA 1
ATOM 553 C C . CYS A 1 68 ? 14.995 0.191 -10.442 1.00 96.75 68 CYS A C 1
ATOM 555 O O . CYS A 1 68 ? 14.222 0.004 -9.507 1.00 96.75 68 CYS A O 1
ATOM 557 N N . ALA A 1 69 ? 14.602 0.741 -11.593 1.00 96.56 69 ALA A N 1
ATOM 558 C CA . ALA A 1 69 ? 13.246 1.225 -11.831 1.00 96.56 69 ALA A CA 1
ATOM 559 C C . ALA A 1 69 ? 12.205 0.099 -11.717 1.00 96.56 69 ALA A C 1
ATOM 561 O O . ALA A 1 69 ? 11.175 0.271 -11.064 1.00 96.56 69 ALA A O 1
ATOM 562 N N . VAL A 1 70 ? 12.490 -1.070 -12.300 1.00 96.94 70 VAL A N 1
ATOM 563 C CA . VAL A 1 70 ? 11.627 -2.256 -12.221 1.00 96.94 70 VAL A CA 1
ATOM 564 C C . VAL A 1 70 ? 11.482 -2.729 -10.781 1.00 96.94 70 VAL A C 1
ATOM 566 O O . VAL A 1 70 ? 10.358 -2.927 -10.325 1.00 96.94 70 VAL A O 1
ATOM 569 N N . VAL A 1 71 ? 12.589 -2.885 -10.051 1.00 95.88 71 VAL A N 1
ATOM 570 C CA . VAL A 1 71 ? 12.563 -3.343 -8.656 1.00 95.88 71 VAL A CA 1
ATOM 571 C C . VAL A 1 71 ? 11.775 -2.364 -7.788 1.00 95.88 71 VAL A C 1
ATOM 573 O O . VAL A 1 71 ? 10.844 -2.783 -7.104 1.00 95.88 71 VAL A O 1
ATOM 576 N N . THR A 1 72 ? 12.067 -1.063 -7.866 1.00 94.94 72 THR A N 1
ATOM 577 C CA . THR A 1 72 ? 11.331 -0.033 -7.117 1.00 94.94 72 THR A CA 1
ATOM 578 C C . THR A 1 72 ? 9.842 -0.044 -7.455 1.00 94.94 72 THR A C 1
ATOM 580 O O . THR A 1 72 ? 9.007 0.026 -6.554 1.00 94.94 72 THR A O 1
ATOM 583 N N . ARG A 1 73 ? 9.477 -0.189 -8.736 1.00 96.19 73 ARG A N 1
ATOM 584 C CA . ARG A 1 73 ? 8.067 -0.239 -9.135 1.00 96.19 73 ARG A CA 1
ATOM 585 C C . ARG A 1 73 ? 7.367 -1.496 -8.624 1.00 96.19 73 ARG A C 1
ATOM 587 O O . ARG A 1 73 ? 6.222 -1.396 -8.196 1.00 96.19 73 ARG A O 1
ATOM 594 N N . LEU A 1 74 ? 8.024 -2.654 -8.652 1.00 95.69 74 LEU A N 1
ATOM 595 C CA . LEU A 1 74 ? 7.463 -3.896 -8.114 1.00 95.69 74 LEU A CA 1
ATOM 596 C C . LEU A 1 74 ? 7.243 -3.812 -6.601 1.00 95.69 74 LEU A C 1
ATOM 598 O O . LEU A 1 74 ? 6.196 -4.252 -6.137 1.00 95.69 74 LEU A O 1
ATOM 602 N N . TYR A 1 75 ? 8.169 -3.198 -5.856 1.00 93.88 75 TYR A N 1
ATOM 603 C CA . TYR A 1 75 ? 7.976 -2.933 -4.428 1.00 93.88 75 TYR A CA 1
ATOM 604 C C . TYR A 1 75 ? 6.774 -2.026 -4.176 1.00 93.88 75 TYR A C 1
ATOM 606 O O . TYR A 1 75 ? 5.920 -2.385 -3.379 1.00 93.88 75 TYR A O 1
ATOM 614 N N . ALA A 1 76 ? 6.644 -0.919 -4.911 1.00 93.62 76 ALA A N 1
ATOM 615 C CA . ALA A 1 76 ? 5.487 -0.036 -4.772 1.00 93.62 76 ALA A CA 1
ATOM 616 C C . ALA A 1 76 ? 4.158 -0.752 -5.084 1.00 93.62 76 ALA A C 1
ATOM 618 O O . ALA A 1 76 ? 3.177 -0.564 -4.376 1.00 93.62 76 ALA A O 1
ATOM 619 N N . ILE A 1 77 ? 4.120 -1.603 -6.121 1.00 95.56 77 ILE A N 1
ATOM 620 C CA . ILE A 1 77 ? 2.925 -2.402 -6.455 1.00 95.56 77 ILE A CA 1
ATOM 621 C C . ILE A 1 77 ? 2.582 -3.372 -5.322 1.00 95.56 77 ILE A C 1
ATOM 623 O O . ILE A 1 77 ? 1.412 -3.524 -4.983 1.00 95.56 77 ILE A O 1
ATOM 627 N N . TYR A 1 78 ? 3.589 -4.045 -4.769 1.00 94.94 78 TYR A N 1
ATOM 628 C CA . TYR A 1 78 ? 3.412 -4.967 -3.654 1.00 94.94 78 TYR A CA 1
ATOM 629 C C . TYR A 1 78 ? 2.922 -4.246 -2.393 1.00 94.94 78 TYR A C 1
ATOM 631 O O . TYR A 1 78 ? 2.017 -4.745 -1.735 1.00 94.94 78 TYR A O 1
ATOM 639 N N . GLU A 1 79 ? 3.473 -3.074 -2.079 1.00 93.12 79 GLU A N 1
ATOM 640 C CA . GLU A 1 79 ? 3.072 -2.306 -0.900 1.00 93.12 79 GLU A CA 1
ATOM 641 C C . GLU A 1 79 ? 1.616 -1.873 -0.984 1.00 93.12 79 GLU A C 1
ATOM 643 O O . GLU A 1 79 ? 0.835 -2.233 -0.108 1.00 93.12 79 GLU A O 1
ATOM 648 N N . SER A 1 80 ? 1.226 -1.228 -2.087 1.00 93.25 80 SER A N 1
ATOM 649 C CA . SER A 1 80 ? -0.170 -0.836 -2.297 1.00 93.25 80 SER A CA 1
ATOM 650 C C . SER A 1 80 ? -1.110 -2.041 -2.274 1.00 93.25 80 SER A C 1
ATOM 652 O O . SER A 1 80 ? -2.169 -1.975 -1.670 1.00 93.25 80 SER A O 1
ATOM 654 N N . PHE A 1 81 ? -0.710 -3.174 -2.865 1.00 94.94 81 PHE A N 1
ATOM 655 C CA . PHE A 1 81 ? -1.515 -4.397 -2.817 1.00 94.94 81 PHE A CA 1
ATOM 656 C C . PHE A 1 81 ? -1.814 -4.849 -1.386 1.00 94.94 81 PHE A C 1
ATOM 658 O O . PHE A 1 81 ? -2.946 -5.219 -1.081 1.00 94.94 81 PHE A O 1
ATOM 665 N N . VAL A 1 82 ? -0.797 -4.865 -0.525 1.00 94.19 82 VAL A N 1
ATOM 666 C CA . VAL A 1 82 ? -0.962 -5.303 0.859 1.00 94.19 82 VAL A CA 1
ATOM 667 C C . VAL A 1 82 ? -1.764 -4.281 1.662 1.00 94.19 82 VAL A C 1
ATOM 669 O O . VAL A 1 82 ? -2.653 -4.686 2.407 1.00 94.19 82 VAL A O 1
ATOM 672 N N . GLU A 1 83 ? -1.478 -2.987 1.513 1.00 94.12 83 GLU A N 1
ATOM 673 C CA . GLU A 1 83 ? -2.221 -1.908 2.181 1.00 94.12 83 GLU A CA 1
ATOM 674 C C . GLU A 1 83 ? -3.711 -1.946 1.815 1.00 94.12 83 GLU A C 1
ATOM 676 O O . GLU A 1 83 ? -4.563 -1.912 2.706 1.00 94.12 83 GLU A O 1
ATOM 681 N N . ASP A 1 84 ? -4.028 -2.108 0.527 1.00 94.62 84 ASP A N 1
ATOM 682 C CA . ASP A 1 84 ? -5.402 -2.250 0.038 1.00 94.62 84 ASP A CA 1
ATOM 683 C C . ASP A 1 84 ? -6.060 -3.508 0.626 1.00 94.62 84 ASP A C 1
ATOM 685 O O . ASP A 1 84 ? -7.198 -3.469 1.088 1.00 94.62 84 ASP A O 1
ATOM 689 N N . LEU A 1 85 ? -5.337 -4.634 0.666 1.00 94.81 85 LEU A N 1
ATOM 690 C CA . LEU A 1 85 ? -5.858 -5.897 1.193 1.00 94.81 85 LEU A CA 1
ATOM 691 C C . LEU A 1 85 ? -6.178 -5.814 2.692 1.00 94.81 85 LEU A C 1
ATOM 693 O O . LEU A 1 85 ? -7.219 -6.304 3.133 1.00 94.81 85 LEU A O 1
ATOM 697 N N . VAL A 1 86 ? -5.280 -5.211 3.473 1.00 94.75 86 VAL A N 1
ATOM 698 C CA . VAL A 1 86 ? -5.476 -4.998 4.911 1.00 94.75 86 VAL A CA 1
ATOM 699 C C . VAL A 1 86 ? -6.605 -3.998 5.148 1.00 94.75 86 VAL A C 1
ATOM 701 O O . VAL A 1 86 ? -7.421 -4.214 6.040 1.00 94.75 86 VAL A O 1
ATOM 704 N N . SER A 1 87 ? -6.711 -2.952 4.329 1.00 94.94 87 SER A N 1
ATOM 705 C CA . SER A 1 87 ? -7.811 -1.988 4.416 1.00 94.94 87 SER A CA 1
ATOM 706 C C . SER A 1 87 ? -9.163 -2.643 4.169 1.00 94.94 87 SER A C 1
ATOM 708 O O . SER A 1 87 ? -10.074 -2.487 4.981 1.00 94.94 87 SER A O 1
ATOM 710 N N . ASP A 1 88 ? -9.271 -3.441 3.104 1.00 94.62 88 ASP A N 1
ATOM 711 C CA . ASP A 1 88 ? -10.467 -4.223 2.791 1.00 94.62 88 ASP A CA 1
ATOM 712 C C . ASP A 1 88 ? -10.847 -5.145 3.958 1.00 94.62 88 ASP A C 1
ATOM 714 O O . ASP A 1 88 ? -12.012 -5.222 4.343 1.00 94.62 88 ASP A O 1
ATOM 718 N N . TRP A 1 89 ? -9.862 -5.823 4.553 1.00 94.88 89 TRP A N 1
ATOM 719 C CA . TRP A 1 89 ? -10.066 -6.668 5.730 1.00 94.88 89 TRP A CA 1
ATOM 720 C C . TRP A 1 89 ? -10.627 -5.885 6.925 1.00 94.88 89 TRP A C 1
ATOM 722 O O . TRP A 1 89 ? -11.627 -6.302 7.508 1.00 94.88 89 TRP A O 1
ATOM 732 N N . LEU A 1 90 ? -10.029 -4.742 7.266 1.00 95.50 90 LEU A N 1
ATOM 733 C CA . LEU A 1 90 ? -10.448 -3.919 8.405 1.00 95.50 90 LEU A CA 1
ATOM 734 C C . LEU A 1 90 ? -11.861 -3.353 8.221 1.00 95.50 90 LEU A C 1
ATOM 736 O O . LEU A 1 90 ? -12.641 -3.348 9.170 1.00 95.50 90 LEU A O 1
ATOM 740 N N . VAL A 1 91 ? -12.220 -2.944 7.001 1.00 94.38 91 VAL A N 1
ATOM 741 C CA . VAL A 1 91 ? -13.570 -2.450 6.670 1.00 94.38 91 VAL A CA 1
ATOM 742 C C . VAL A 1 91 ? -14.633 -3.549 6.801 1.00 94.38 91 VAL A C 1
ATOM 744 O O . VAL A 1 91 ? -15.793 -3.255 7.083 1.00 94.38 91 VAL A O 1
ATOM 747 N N . LEU A 1 92 ? -14.264 -4.821 6.629 1.00 94.50 92 LEU A N 1
ATOM 748 C CA . LEU A 1 92 ? -15.190 -5.949 6.780 1.00 94.50 92 LEU A CA 1
ATOM 749 C C . LEU A 1 92 ? -15.436 -6.342 8.243 1.00 94.50 92 LEU A C 1
ATOM 751 O O . LEU A 1 92 ? -16.458 -6.967 8.532 1.00 94.50 92 LEU A O 1
ATOM 755 N N . LEU A 1 93 ? -14.534 -5.993 9.164 1.00 94.62 93 LEU A N 1
ATOM 756 C CA . LEU A 1 93 ? -14.610 -6.428 10.560 1.00 94.62 93 LEU A CA 1
ATOM 757 C C . LEU A 1 93 ? -15.908 -6.019 11.280 1.00 94.62 93 LEU A C 1
ATOM 759 O O . LEU A 1 93 ? -16.494 -6.908 11.897 1.00 94.62 93 LEU A O 1
ATOM 763 N N . PRO A 1 94 ? -16.426 -4.776 11.175 1.00 93.69 94 PRO A N 1
ATOM 764 C CA . PRO A 1 94 ? -17.688 -4.404 11.825 1.00 93.69 94 PRO A CA 1
ATOM 765 C C . PRO A 1 94 ? -18.887 -5.262 11.404 1.00 93.69 94 PRO A C 1
ATOM 767 O O . PRO A 1 94 ? -19.775 -5.539 12.205 1.00 93.69 94 PRO A O 1
ATOM 770 N N . ALA A 1 95 ? -18.900 -5.751 10.160 1.00 93.44 95 ALA A N 1
ATOM 771 C CA . ALA A 1 95 ? -19.957 -6.641 9.683 1.00 93.44 95 ALA A CA 1
ATOM 772 C C . ALA A 1 95 ? -19.847 -8.064 10.265 1.00 93.44 95 ALA A C 1
ATOM 774 O O . ALA A 1 95 ? -20.853 -8.766 10.369 1.00 93.44 95 ALA A O 1
ATOM 775 N N . LEU A 1 96 ? -18.635 -8.501 10.622 1.00 93.88 96 LEU A N 1
ATOM 776 C CA . LEU A 1 96 ? -18.369 -9.810 11.228 1.00 93.88 96 LEU A CA 1
ATOM 777 C C . LEU A 1 96 ? -18.512 -9.783 12.756 1.00 93.88 96 LEU A C 1
ATOM 779 O O . LEU A 1 96 ? -18.936 -10.774 13.347 1.00 93.88 96 LEU A O 1
ATOM 783 N N . PHE A 1 97 ? -18.179 -8.650 13.372 1.00 93.62 97 PHE A N 1
ATOM 784 C CA . PHE A 1 97 ? -18.196 -8.411 14.812 1.00 93.62 97 PHE A CA 1
ATOM 785 C C . PHE A 1 97 ? -19.027 -7.153 15.093 1.00 93.62 97 PHE A C 1
ATOM 787 O O . PHE A 1 97 ? -18.470 -6.060 15.132 1.00 93.62 97 PHE A O 1
ATOM 794 N N . PRO A 1 98 ? -20.356 -7.271 15.268 1.00 91.12 98 PRO A N 1
ATOM 795 C CA . PRO A 1 98 ? -21.241 -6.109 15.382 1.00 91.12 98 PRO A CA 1
ATOM 796 C C . PRO A 1 98 ? -20.982 -5.213 16.598 1.00 91.12 98 PRO A C 1
ATOM 798 O O . PRO A 1 98 ? -21.429 -4.070 16.609 1.00 91.12 98 PRO A O 1
ATOM 801 N N . LEU A 1 99 ? -20.293 -5.720 17.624 1.00 92.44 99 LEU A N 1
ATOM 802 C CA . LEU A 1 99 ? -19.820 -4.927 18.754 1.00 92.44 99 LEU A CA 1
ATOM 803 C C . LEU A 1 99 ? -18.305 -4.774 18.666 1.00 92.44 99 LEU A C 1
ATOM 805 O O . LEU A 1 99 ? -17.580 -5.729 18.383 1.00 92.44 99 LEU A O 1
ATOM 809 N N . TYR A 1 100 ? -17.811 -3.573 18.945 1.00 94.06 100 TYR A N 1
ATOM 810 C CA . TYR A 1 100 ? -16.379 -3.297 18.939 1.00 94.06 100 TYR A CA 1
ATOM 811 C C . TYR A 1 100 ? -15.663 -4.104 20.028 1.00 94.06 100 TYR A C 1
ATOM 813 O O . TYR A 1 100 ? -14.546 -4.584 19.825 1.00 94.06 100 TYR A O 1
ATOM 821 N N . SER A 1 101 ? -16.330 -4.325 21.164 1.00 94.25 101 SER A N 1
ATOM 822 C CA . SER A 1 101 ? -15.872 -5.192 22.252 1.00 94.25 101 SER A CA 1
ATOM 823 C C . SER A 1 101 ? -15.793 -6.687 21.907 1.00 94.25 101 SER A C 1
ATOM 825 O O . SER A 1 101 ? -15.170 -7.438 22.665 1.00 94.25 101 SER A O 1
ATOM 827 N N . ASP A 1 102 ? -16.304 -7.119 20.751 1.00 94.19 102 ASP A N 1
ATOM 828 C CA . ASP A 1 102 ? -16.109 -8.486 20.252 1.00 94.19 102 ASP A CA 1
ATOM 829 C C . ASP A 1 102 ? -14.790 -8.650 19.470 1.00 94.19 102 ASP A C 1
ATOM 831 O O . ASP A 1 102 ? -14.315 -9.772 19.285 1.00 94.19 102 ASP A O 1
ATOM 835 N N . LEU A 1 103 ? -14.162 -7.551 19.025 1.00 94.69 103 LEU A N 1
ATOM 836 C CA . LEU A 1 103 ? -12.859 -7.593 18.352 1.00 94.69 103 LEU A CA 1
ATOM 837 C C . LEU A 1 103 ? -11.751 -8.014 19.316 1.00 94.69 103 LEU A C 1
ATOM 839 O O . LEU A 1 103 ? -11.792 -7.702 20.502 1.00 94.69 103 LEU A O 1
ATOM 843 N N . GLU A 1 104 ? -10.690 -8.636 18.808 1.00 94.56 104 GLU A N 1
ATOM 844 C CA . GLU A 1 104 ? -9.522 -8.950 19.632 1.00 94.56 104 GLU A CA 1
ATOM 845 C C . GLU A 1 104 ? -8.915 -7.679 20.260 1.00 94.56 104 GLU A C 1
ATOM 847 O O . GLU A 1 104 ? -8.804 -6.633 19.610 1.00 94.56 104 GLU A O 1
ATOM 852 N N . ASP A 1 105 ? -8.450 -7.782 21.512 1.00 93.81 105 ASP A N 1
ATOM 853 C CA . ASP A 1 105 ? -7.783 -6.691 22.239 1.00 93.81 105 ASP A CA 1
ATOM 854 C C . ASP A 1 105 ? -6.690 -6.019 21.412 1.00 93.81 105 ASP A C 1
ATOM 856 O O . ASP A 1 105 ? -6.508 -4.801 21.464 1.00 93.81 105 ASP A O 1
ATOM 860 N N . LYS A 1 106 ? -5.952 -6.811 20.630 1.00 94.81 106 LYS A N 1
ATOM 861 C CA . LYS A 1 106 ? -4.894 -6.305 19.765 1.00 94.81 106 LYS A CA 1
ATOM 862 C C . LYS A 1 106 ? -5.436 -5.316 18.733 1.00 94.81 106 LYS A C 1
ATOM 864 O O . LYS A 1 106 ? -4.877 -4.229 18.621 1.00 94.81 106 LYS A O 1
ATOM 869 N N . ILE A 1 107 ? -6.525 -5.656 18.044 1.00 95.62 107 ILE A N 1
ATOM 870 C CA . ILE A 1 107 ? -7.159 -4.799 17.032 1.00 95.62 107 ILE A CA 1
ATOM 871 C C . ILE A 1 107 ? -7.665 -3.517 17.692 1.00 95.62 107 ILE A C 1
ATOM 873 O O . ILE A 1 107 ? -7.365 -2.420 17.219 1.00 95.62 107 ILE A O 1
ATOM 877 N N . ARG A 1 108 ? -8.365 -3.641 18.827 1.00 95.38 108 ARG A N 1
ATOM 878 C CA . ARG A 1 108 ? -8.908 -2.483 19.548 1.00 95.38 108 ARG A CA 1
ATOM 879 C C . ARG A 1 108 ? -7.822 -1.511 19.991 1.00 95.38 108 ARG A C 1
ATOM 881 O O . ARG A 1 108 ? -7.952 -0.307 19.784 1.00 95.38 108 ARG A O 1
ATOM 888 N N . ASN A 1 109 ? -6.749 -2.035 20.582 1.00 95.38 109 ASN A N 1
ATOM 889 C CA . ASN A 1 109 ? -5.622 -1.231 21.046 1.00 95.38 109 ASN A CA 1
ATOM 890 C C . ASN A 1 109 ? -4.899 -0.556 19.875 1.00 95.38 109 ASN A C 1
ATOM 892 O O . ASN A 1 109 ? -4.568 0.627 19.965 1.00 95.38 109 ASN A O 1
ATOM 896 N N . THR A 1 110 ? -4.679 -1.279 18.770 1.00 95.81 110 THR A N 1
ATOM 897 C CA . THR A 1 110 ? -4.089 -0.703 17.555 1.00 95.81 110 THR A CA 1
ATOM 898 C C . THR A 1 110 ? -4.951 0.440 17.030 1.00 95.81 110 THR A C 1
ATOM 900 O O . THR A 1 110 ? -4.427 1.529 16.817 1.00 95.81 110 THR A O 1
ATOM 903 N N . HIS A 1 111 ? -6.262 0.232 16.886 1.00 95.75 111 HIS A N 1
ATOM 904 C CA . HIS A 1 111 ? -7.179 1.253 16.385 1.00 95.75 111 HIS A CA 1
ATOM 905 C C . HIS A 1 111 ? -7.190 2.502 17.276 1.00 95.75 111 HIS A C 1
ATOM 907 O O . HIS A 1 111 ? -7.024 3.608 16.774 1.00 95.75 111 HIS A O 1
ATOM 913 N N . GLN A 1 112 ? -7.286 2.348 18.602 1.00 94.81 112 GLN A N 1
ATOM 914 C CA . GLN A 1 112 ? -7.276 3.475 19.547 1.00 94.81 112 GLN A CA 1
ATOM 915 C C . GLN A 1 112 ? -5.980 4.296 19.471 1.00 94.81 112 GLN A C 1
ATOM 917 O O . GLN A 1 112 ? -6.016 5.525 19.366 1.00 94.81 112 GLN A O 1
ATOM 922 N N . ILE A 1 113 ? -4.823 3.624 19.495 1.00 95.00 113 ILE A N 1
ATOM 923 C CA . ILE A 1 113 ? -3.512 4.282 19.379 1.00 95.00 113 ILE A CA 1
ATOM 924 C C . ILE A 1 113 ? -3.369 4.943 18.005 1.00 95.00 113 ILE A C 1
ATOM 926 O O . ILE A 1 113 ? -2.868 6.065 17.897 1.00 95.00 113 ILE A O 1
ATOM 930 N N . GLY A 1 114 ? -3.807 4.246 16.961 1.00 94.81 114 GLY A N 1
ATOM 931 C CA . GLY A 1 114 ? -3.760 4.688 15.579 1.00 94.81 114 GLY A CA 1
ATOM 932 C C . GLY A 1 114 ? -4.591 5.939 15.334 1.00 94.81 114 GLY A C 1
ATOM 933 O O . GLY A 1 114 ? -4.077 6.910 14.787 1.00 94.81 114 GLY A O 1
ATOM 934 N N . VAL A 1 115 ? -5.828 5.979 15.830 1.00 95.12 115 VAL A N 1
ATOM 935 C CA . VAL A 1 115 ? -6.678 7.176 15.784 1.00 95.12 115 VAL A CA 1
ATOM 936 C C . VAL A 1 115 ? -6.011 8.343 16.511 1.00 95.12 115 V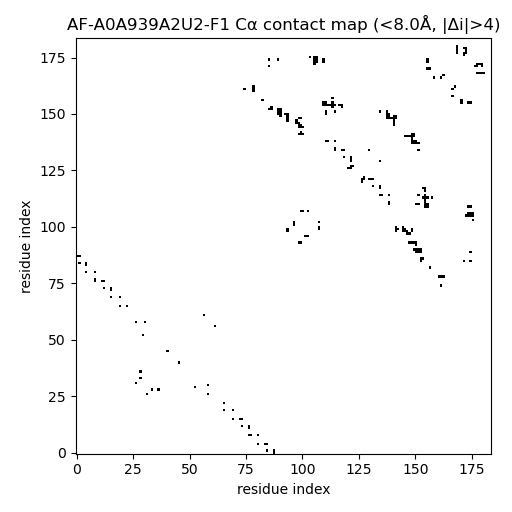AL A C 1
ATOM 938 O O 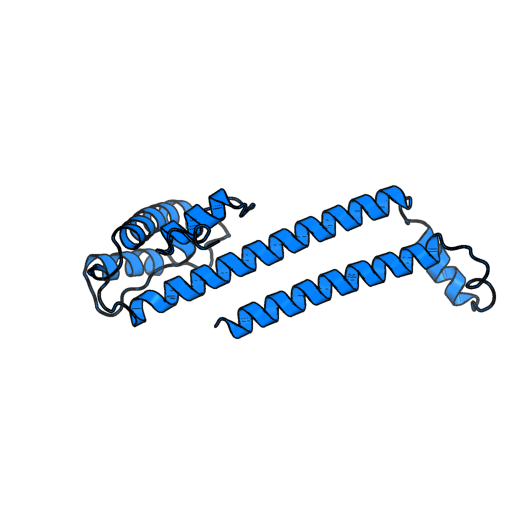. VAL A 1 115 ? -5.959 9.452 15.980 1.00 95.12 115 VAL A O 1
ATOM 941 N N . GLY A 1 116 ? -5.411 8.100 17.681 1.00 94.12 116 GLY A N 1
ATOM 942 C CA . GLY A 1 116 ? -4.643 9.124 18.391 1.00 94.12 116 GLY A CA 1
ATOM 943 C C . GLY A 1 116 ? -3.517 9.725 17.539 1.00 94.12 116 GLY A C 1
ATOM 944 O O . GLY A 1 116 ? -3.336 10.941 17.519 1.00 94.12 116 GLY A O 1
ATOM 945 N N . ARG A 1 117 ? -2.789 8.894 16.784 1.00 93.38 117 ARG A N 1
ATOM 946 C CA . ARG A 1 117 ? -1.748 9.353 15.845 1.00 93.38 117 ARG A CA 1
ATOM 947 C C . ARG A 1 117 ? -2.330 10.072 14.630 1.00 93.38 117 ARG A C 1
ATOM 949 O O . ARG A 1 117 ? -1.785 11.097 14.230 1.00 93.38 117 ARG A O 1
ATOM 956 N N . LEU A 1 118 ? -3.435 9.571 14.079 1.00 93.50 118 LEU A N 1
ATOM 957 C CA . LEU A 1 118 ? -4.143 10.165 12.942 1.00 93.50 118 LEU A CA 1
ATOM 958 C C . LEU A 1 118 ? -4.530 11.608 13.262 1.00 93.50 118 LEU A C 1
ATOM 960 O O . LEU A 1 118 ? -4.262 12.503 12.472 1.00 93.50 118 LEU A O 1
ATOM 964 N N . LEU A 1 119 ? -5.074 11.854 14.456 1.00 94.12 119 LEU A N 1
ATOM 965 C CA . LEU A 1 119 ? -5.469 13.192 14.900 1.00 94.12 119 LEU A CA 1
ATOM 966 C C . LEU A 1 119 ? -4.292 14.179 14.976 1.00 94.12 119 LEU A C 1
ATOM 968 O O . LEU A 1 119 ? -4.470 15.363 14.691 1.00 94.12 119 LEU A O 1
ATOM 972 N N . LEU A 1 120 ? -3.090 13.709 15.329 1.00 93.19 120 LEU A N 1
ATOM 973 C CA . LEU A 1 120 ? -1.880 14.542 15.342 1.00 93.19 120 LEU A CA 1
ATOM 974 C C . LEU A 1 120 ? -1.412 14.896 13.926 1.00 93.19 120 LEU A C 1
ATOM 976 O O . LEU A 1 120 ? -0.894 15.989 13.694 1.00 93.19 120 LEU A O 1
ATOM 980 N N . ASP A 1 121 ? -1.616 13.977 12.986 1.00 92.88 121 ASP A N 1
ATOM 981 C CA . ASP A 1 121 ? -1.080 14.046 11.633 1.00 92.88 121 ASP A CA 1
ATOM 982 C C . ASP A 1 121 ? -2.112 14.425 10.562 1.00 92.88 121 ASP A C 1
ATOM 984 O O . ASP A 1 121 ? -1.738 14.550 9.399 1.00 92.88 121 ASP A O 1
ATOM 988 N N . LEU A 1 122 ? -3.375 14.666 10.926 1.00 92.06 122 LEU A N 1
ATOM 989 C CA . LEU A 1 122 ? -4.513 14.815 10.005 1.00 92.06 122 LEU A CA 1
ATOM 990 C C . LEU A 1 122 ? -4.323 15.896 8.926 1.00 92.06 122 LEU A C 1
ATOM 992 O O . LEU A 1 122 ? -4.948 15.862 7.877 1.00 92.06 122 LEU A O 1
ATOM 996 N N . LYS A 1 123 ? -3.434 16.867 9.167 1.00 90.75 123 LYS A N 1
ATOM 997 C CA . LYS A 1 123 ? -3.100 17.937 8.212 1.00 90.75 123 LYS A CA 1
ATOM 998 C C . LYS A 1 123 ? -2.082 17.526 7.140 1.00 90.75 123 LYS A C 1
ATOM 1000 O O . LYS A 1 123 ? -1.749 18.342 6.283 1.00 90.75 123 LYS A O 1
ATOM 1005 N N . LYS A 1 124 ? -1.509 16.321 7.213 1.00 90.75 124 LYS A N 1
ATOM 1006 C CA . LYS A 1 124 ? -0.572 15.808 6.205 1.00 90.75 124 LYS A CA 1
ATOM 1007 C C . LYS A 1 124 ? -1.337 15.418 4.944 1.00 90.75 124 LYS A C 1
ATOM 1009 O O . LYS A 1 124 ? -2.420 14.855 5.029 1.00 90.75 124 LYS A O 1
ATOM 1014 N N . SER A 1 125 ? -0.707 15.617 3.785 1.00 88.12 125 SER A N 1
ATOM 1015 C CA . SER A 1 125 ? -1.356 15.402 2.483 1.00 88.12 125 SER A CA 1
ATOM 1016 C C . SER A 1 125 ? -1.932 13.991 2.292 1.00 88.12 125 SER A C 1
ATOM 1018 O O . SER A 1 125 ? -2.990 13.814 1.702 1.00 88.12 125 SER A O 1
ATOM 1020 N N . ARG A 1 126 ? -1.294 12.976 2.890 1.00 86.06 126 ARG A N 1
ATOM 1021 C CA . ARG A 1 126 ? -1.763 11.581 2.838 1.00 86.06 126 ARG A CA 1
ATOM 1022 C C . ARG A 1 126 ? -3.095 11.308 3.557 1.00 86.06 126 ARG A C 1
ATOM 1024 O O . ARG A 1 126 ? -3.599 10.205 3.419 1.00 86.06 126 ARG A O 1
ATOM 1031 N N . TYR A 1 127 ? -3.611 12.256 4.341 1.00 91.69 127 TYR A N 1
ATOM 1032 C CA . TYR A 1 127 ? -4.875 12.136 5.079 1.00 91.69 127 TYR A CA 1
ATOM 1033 C C . TYR A 1 127 ? -5.893 13.205 4.658 1.00 91.69 127 TYR A C 1
ATOM 1035 O O . TYR A 1 127 ? -6.861 13.443 5.370 1.00 91.69 127 TYR A O 1
ATOM 1043 N N . GLU A 1 128 ? -5.695 13.859 3.507 1.00 90.38 128 GLU A N 1
ATOM 1044 C CA . GLU A 1 128 ? -6.629 14.869 2.982 1.00 90.38 128 GLU A CA 1
ATOM 1045 C C . GLU A 1 128 ? -8.031 14.308 2.700 1.00 90.38 128 GLU A C 1
ATOM 1047 O O . GLU A 1 128 ? -8.995 15.070 2.648 1.00 90.38 128 GLU A O 1
ATOM 1052 N N . HIS A 1 129 ? -8.158 12.987 2.535 1.00 91.94 129 HIS A N 1
ATOM 1053 C CA . HIS A 1 129 ? -9.444 12.306 2.388 1.00 91.94 129 HIS A CA 1
ATOM 1054 C C . HIS A 1 129 ? -10.208 12.136 3.704 1.00 91.94 129 HIS A C 1
ATOM 1056 O O . HIS A 1 129 ? -11.373 11.755 3.652 1.00 91.94 129 HIS A O 1
ATOM 1062 N N . LEU A 1 130 ? -9.580 12.396 4.856 1.00 93.00 130 LEU A N 1
ATOM 1063 C CA . LEU A 1 130 ? -10.187 12.235 6.174 1.00 93.00 130 LEU A CA 1
ATOM 1064 C C . LEU A 1 130 ? -10.553 13.586 6.780 1.00 93.00 130 LEU A C 1
ATOM 1066 O O . LEU A 1 130 ? -9.728 14.494 6.905 1.00 93.00 130 LEU A O 1
ATOM 1070 N N . SER A 1 131 ? -11.785 13.694 7.258 1.00 93.12 131 SER A N 1
ATOM 1071 C CA . SER A 1 131 ? -12.210 14.794 8.115 1.00 93.12 131 SER A CA 1
ATOM 1072 C C . SER A 1 131 ? -11.951 14.492 9.593 1.00 93.12 131 SER A C 1
ATOM 1074 O O . SER A 1 131 ? -11.934 13.345 10.043 1.00 93.12 131 SER A O 1
ATOM 1076 N N . LEU A 1 132 ? -11.797 15.553 10.392 1.00 93.69 132 LEU A N 1
ATOM 1077 C CA . LEU A 1 132 ? -11.665 15.428 11.847 1.00 93.69 132 LEU A CA 1
ATOM 1078 C C . LEU A 1 132 ? -12.882 14.726 12.466 1.00 93.69 132 LEU A C 1
ATOM 1080 O O . LEU A 1 132 ? -12.735 13.949 13.406 1.00 93.69 132 LEU A O 1
ATOM 1084 N N . GLU A 1 133 ? -14.072 15.008 11.935 1.00 93.00 133 GLU A N 1
ATOM 1085 C CA . GLU A 1 133 ? -15.324 14.415 12.397 1.00 93.00 133 GLU A CA 1
ATOM 1086 C C . GLU A 1 133 ? -15.348 12.903 12.170 1.00 93.00 133 GLU A C 1
ATOM 1088 O O . GLU A 1 133 ? -15.638 12.167 13.108 1.00 93.00 133 GLU A O 1
ATOM 1093 N N . GLU A 1 134 ? -14.991 12.434 10.971 1.00 91.06 134 GLU A N 1
ATOM 1094 C CA . GLU A 1 134 ? -14.929 10.999 10.655 1.00 91.06 134 GLU A CA 1
ATOM 1095 C C . GLU A 1 134 ? -13.974 10.261 11.593 1.00 91.06 134 GLU A C 1
ATOM 1097 O O . GLU A 1 134 ? -14.326 9.220 12.148 1.00 91.06 134 GLU A O 1
ATOM 1102 N N . VAL A 1 135 ? -12.796 10.843 11.840 1.00 92.50 135 VAL A N 1
ATOM 1103 C CA . VAL A 1 135 ? -11.784 10.229 12.706 1.00 92.50 135 VAL A CA 1
ATOM 1104 C C . VAL A 1 135 ? -12.265 10.105 14.154 1.00 92.50 135 VAL A C 1
ATOM 1106 O O . VAL A 1 135 ? -12.082 9.065 14.788 1.00 92.50 135 VAL A O 1
ATOM 1109 N N . ILE A 1 136 ? -12.906 11.150 14.685 1.00 92.44 136 ILE A N 1
ATOM 1110 C CA . ILE A 1 136 ? -13.450 11.136 16.049 1.00 92.44 136 ILE A CA 1
ATOM 1111 C C . ILE A 1 136 ? -14.648 10.187 16.148 1.00 92.44 136 ILE A C 1
ATOM 1113 O O . ILE A 1 136 ? -14.738 9.426 17.111 1.00 92.44 136 ILE A O 1
ATOM 1117 N N . ARG A 1 137 ? -15.552 10.214 15.162 1.00 90.75 137 ARG A N 1
ATOM 1118 C CA . ARG A 1 137 ? -16.776 9.405 15.146 1.00 90.75 137 ARG A CA 1
ATOM 1119 C C . ARG A 1 137 ? -16.466 7.911 15.144 1.00 90.75 137 ARG A C 1
ATOM 1121 O O . ARG A 1 137 ? -17.044 7.191 15.954 1.00 90.75 137 ARG A O 1
ATOM 1128 N N . GLY A 1 138 ? -15.523 7.465 14.309 1.00 85.44 138 GLY A N 1
ATOM 1129 C CA . GLY A 1 138 ? -15.132 6.052 14.236 1.00 85.44 138 GLY A CA 1
ATOM 1130 C C . GLY A 1 138 ? -14.657 5.504 15.585 1.00 85.44 138 GLY A C 1
ATOM 1131 O O . GLY A 1 138 ? -15.125 4.462 16.045 1.00 85.44 138 GLY A O 1
ATOM 1132 N N . LEU A 1 139 ? -13.794 6.251 16.285 1.00 90.44 139 LEU A N 1
ATOM 1133 C CA . LEU A 1 139 ? -13.348 5.868 17.627 1.00 90.44 139 LEU A CA 1
ATOM 1134 C C . LEU A 1 139 ? -14.466 5.964 18.671 1.00 90.44 139 LEU A C 1
ATOM 1136 O O . LEU A 1 139 ? -14.558 5.089 19.530 1.00 90.44 139 LEU A O 1
ATOM 1140 N N . PHE A 1 140 ? -15.287 7.016 18.625 1.00 92.25 140 PHE A N 1
ATOM 1141 C CA . PHE A 1 140 ? -16.358 7.228 19.595 1.00 92.25 140 PHE A CA 1
ATOM 1142 C C . PHE A 1 140 ? -17.377 6.084 19.565 1.00 92.25 140 PHE A C 1
ATOM 1144 O O . PHE A 1 140 ? -17.576 5.461 20.603 1.00 92.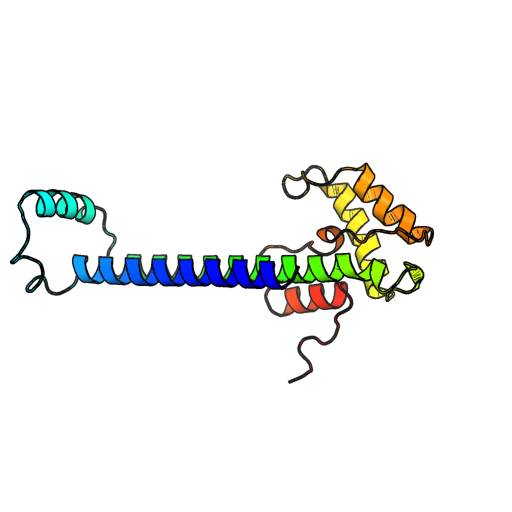25 140 PHE A O 1
ATOM 1151 N N . HIS A 1 141 ? -17.926 5.745 18.390 1.00 91.62 141 HIS A N 1
ATOM 1152 C CA . HIS A 1 141 ? -18.879 4.635 18.250 1.00 91.62 141 HIS A CA 1
ATOM 1153 C C . HIS A 1 141 ? -18.273 3.294 18.681 1.00 91.62 141 HIS A C 1
ATOM 1155 O O . HIS A 1 141 ? -18.946 2.486 19.318 1.00 91.62 141 HIS A O 1
ATOM 1161 N N . GLY A 1 142 ? -16.991 3.060 18.376 1.00 88.25 142 GLY A N 1
ATOM 1162 C CA . GLY A 1 142 ? -16.297 1.857 18.835 1.00 88.25 142 GLY A CA 1
ATOM 1163 C C . GLY A 1 142 ? -16.156 1.814 20.360 1.00 88.25 142 GLY A C 1
ATOM 1164 O O . GLY A 1 142 ? -16.410 0.794 20.988 1.00 88.25 142 GLY A O 1
ATOM 1165 N N . ALA A 1 143 ? -15.796 2.931 20.991 1.00 88.88 143 ALA A N 1
ATOM 1166 C CA . ALA A 1 143 ? -15.633 3.003 22.442 1.00 88.88 143 ALA A CA 1
ATOM 1167 C C . ALA A 1 143 ? -16.959 2.903 23.222 1.00 88.88 143 ALA A C 1
ATOM 1169 O O . ALA A 1 143 ? -16.932 2.553 24.403 1.00 88.88 143 ALA A O 1
ATOM 1170 N N . THR A 1 144 ? -18.095 3.215 22.591 1.00 91.44 144 THR A N 1
ATOM 1171 C CA . THR A 1 144 ? -19.439 3.132 23.187 1.00 91.44 144 THR A CA 1
ATOM 1172 C C . THR A 1 144 ? -20.211 1.865 22.806 1.00 91.44 144 THR A C 1
ATOM 1174 O O . THR A 1 144 ? -21.347 1.713 23.255 1.00 91.44 144 THR A O 1
ATOM 1177 N N . ASP A 1 145 ? -19.605 0.947 22.038 1.00 87.50 145 ASP A N 1
ATOM 1178 C CA . ASP A 1 145 ? -20.250 -0.264 21.499 1.00 87.50 145 ASP A CA 1
ATOM 1179 C C . ASP A 1 145 ? -21.552 0.035 20.729 1.00 87.50 145 ASP A C 1
ATOM 1181 O O . ASP A 1 145 ? -22.543 -0.703 20.780 1.00 87.50 145 ASP A O 1
ATOM 1185 N N . GLU A 1 146 ? -21.560 1.140 19.985 1.00 84.69 146 GLU A N 1
ATOM 1186 C CA . GLU A 1 146 ? -22.644 1.433 19.057 1.00 84.69 146 GLU A CA 1
ATOM 1187 C C . GLU A 1 146 ? -22.593 0.482 17.852 1.00 84.69 146 GLU A C 1
ATOM 1189 O O . GLU A 1 146 ? -21.526 0.121 17.357 1.00 84.69 146 GLU A O 1
ATOM 1194 N N . LYS A 1 147 ? -23.772 0.070 17.366 1.00 73.19 147 LYS A N 1
ATOM 1195 C CA . LYS A 1 147 ? -23.917 -0.990 16.348 1.00 73.19 147 LYS A CA 1
ATOM 1196 C C . LYS A 1 147 ? -23.359 -0.640 14.963 1.00 73.19 147 LYS A C 1
ATOM 1198 O O . LYS A 1 147 ? -23.245 -1.534 14.134 1.00 73.19 147 LYS A O 1
ATOM 1203 N N . ASP A 1 148 ? -22.997 0.621 14.746 1.00 81.62 148 ASP A N 1
ATOM 1204 C CA . ASP A 1 148 ? -22.492 1.159 13.480 1.00 81.62 148 ASP A CA 1
ATOM 1205 C C . ASP A 1 148 ? -21.104 1.795 13.677 1.00 81.62 148 ASP A C 1
ATOM 1207 O O . ASP A 1 148 ? -20.821 2.906 13.216 1.00 81.62 148 ASP A O 1
ATOM 1211 N N . TYR A 1 149 ? -20.238 1.123 14.441 1.00 91.62 149 TYR A N 1
ATOM 1212 C CA . TYR A 1 149 ? -18.852 1.554 14.569 1.00 91.62 149 TYR A CA 1
ATOM 1213 C C . TYR A 1 149 ? -18.079 1.317 13.267 1.00 91.62 149 TYR A C 1
ATOM 1215 O O . TYR A 1 149 ? -18.310 0.358 12.530 1.00 91.62 149 TYR A O 1
ATOM 1223 N N . GLU A 1 150 ? -17.112 2.191 13.009 1.00 91.00 150 GLU A N 1
ATOM 1224 C CA . GLU A 1 150 ? -16.237 2.116 11.844 1.00 91.00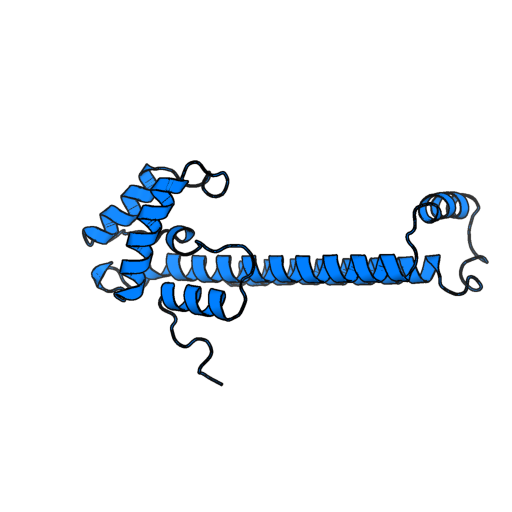 150 GLU A CA 1
ATOM 1225 C C . GLU A 1 150 ? -14.801 1.881 12.312 1.00 91.00 150 GLU A C 1
ATOM 1227 O O . GLU A 1 150 ? -14.333 2.500 13.271 1.00 91.00 150 GLU A O 1
ATOM 1232 N N . ILE A 1 151 ? -14.088 0.990 11.622 1.00 93.44 151 ILE A N 1
ATOM 1233 C CA . ILE A 1 151 ? -12.641 0.853 11.774 1.00 93.44 151 ILE A CA 1
ATOM 1234 C C . ILE A 1 151 ? -11.993 1.658 10.662 1.00 93.44 151 ILE A C 1
ATOM 1236 O O . ILE A 1 151 ? -12.185 1.349 9.489 1.00 93.44 151 ILE A O 1
ATOM 1240 N N . LEU A 1 152 ? -11.208 2.668 11.030 1.00 93.56 152 LEU A N 1
ATOM 1241 C CA . LEU A 1 152 ? -10.476 3.492 10.072 1.00 93.56 152 LEU A CA 1
ATOM 1242 C C . LEU A 1 152 ? -9.192 2.764 9.651 1.00 93.56 152 LEU A C 1
ATOM 1244 O O . LEU A 1 152 ? -8.294 2.627 10.488 1.00 93.56 152 LEU A O 1
ATOM 1248 N N . PRO A 1 153 ? -9.046 2.318 8.388 1.00 94.56 153 PRO A N 1
ATOM 1249 C CA . PRO A 1 153 ? -7.852 1.591 7.958 1.00 94.56 153 PRO A CA 1
ATOM 1250 C C . PRO A 1 153 ? -6.566 2.395 8.125 1.00 94.56 153 PRO A C 1
ATOM 1252 O O . PRO A 1 153 ? -5.549 1.855 8.555 1.00 94.56 153 PRO A O 1
ATOM 1255 N N . ASP A 1 154 ? -6.626 3.710 7.895 1.00 93.62 154 ASP A N 1
ATOM 1256 C CA . ASP A 1 154 ? -5.494 4.616 8.088 1.00 93.62 154 ASP A CA 1
ATOM 1257 C C . ASP A 1 154 ? -4.922 4.570 9.519 1.00 93.62 154 ASP A C 1
ATOM 1259 O O . ASP A 1 154 ? -3.744 4.863 9.720 1.00 93.62 154 ASP A O 1
ATOM 1263 N N . ALA A 1 155 ? -5.709 4.137 10.515 1.00 93.94 155 ALA A N 1
ATOM 1264 C CA . ALA A 1 155 ? -5.241 3.955 11.887 1.00 93.94 155 ALA A CA 1
ATOM 1265 C C . ALA A 1 155 ? -4.227 2.796 12.033 1.00 93.94 155 ALA A C 1
ATOM 1267 O O . ALA A 1 155 ? -3.514 2.713 13.034 1.00 93.94 155 ALA A O 1
ATOM 1268 N N . PHE A 1 156 ? -4.145 1.906 11.043 1.00 94.25 156 PHE A N 1
ATOM 1269 C CA . PHE A 1 156 ? -3.287 0.719 11.036 1.00 94.25 156 PHE A CA 1
ATOM 1270 C C . PHE A 1 156 ? -2.091 0.871 10.085 1.00 94.25 156 PHE A C 1
ATOM 1272 O O . PHE A 1 156 ? -1.078 0.196 10.256 1.00 94.25 156 PHE A O 1
ATOM 1279 N N . LEU A 1 157 ? -2.158 1.789 9.116 1.00 90.88 157 LEU A N 1
ATOM 1280 C CA . LEU A 1 157 ? -1.183 1.917 8.020 1.00 90.88 157 LEU A CA 1
ATOM 1281 C C . LEU A 1 157 ? -0.079 2.958 8.296 1.00 90.88 157 LEU A C 1
ATOM 1283 O O . LEU A 1 157 ? 0.419 3.657 7.404 1.00 90.88 157 LEU A O 1
ATOM 1287 N N . PHE A 1 158 ? 0.341 3.056 9.561 1.00 82.94 158 PHE A N 1
ATOM 1288 C CA . PHE A 1 158 ? 1.461 3.897 9.987 1.00 82.94 158 PHE A CA 1
ATOM 1289 C C . PHE A 1 158 ? 2.791 3.165 9.845 1.00 82.94 158 PHE A C 1
ATOM 1291 O O . PHE A 1 158 ? 3.414 2.769 10.834 1.00 82.94 158 PHE A O 1
ATOM 1298 N N . HIS A 1 159 ? 3.257 3.014 8.615 1.00 75.56 159 HIS A N 1
ATOM 1299 C CA . HIS A 1 159 ? 4.620 2.577 8.360 1.00 75.56 159 HIS A CA 1
ATOM 1300 C C . HIS A 1 159 ? 5.309 3.492 7.353 1.00 75.56 159 HIS A C 1
ATOM 1302 O O . HIS A 1 159 ? 4.679 4.202 6.564 1.00 75.56 159 HIS A O 1
ATOM 1308 N N . GLU A 1 160 ? 6.635 3.505 7.424 1.00 64.31 160 GLU A N 1
ATOM 1309 C CA . GLU A 1 160 ? 7.451 4.027 6.337 1.00 64.31 160 GLU A CA 1
ATOM 1310 C C . GLU A 1 160 ? 7.356 3.049 5.155 1.00 64.31 160 GLU A C 1
ATOM 1312 O O . GLU A 1 160 ? 7.172 1.842 5.351 1.00 64.31 160 GLU A O 1
ATOM 1317 N N . GLN A 1 161 ? 7.443 3.566 3.926 1.00 64.31 161 GLN A N 1
ATOM 1318 C CA . GLN A 1 161 ? 7.601 2.733 2.726 1.00 64.31 161 GLN A CA 1
ATOM 1319 C C . GLN A 1 161 ? 8.765 1.767 2.964 1.00 64.31 161 GLN A C 1
ATOM 1321 O O . GLN A 1 161 ? 9.785 2.216 3.494 1.00 64.31 161 GLN A O 1
ATOM 1326 N N . ASN A 1 162 ? 8.608 0.492 2.575 1.00 77.12 162 ASN A N 1
ATOM 1327 C CA . ASN A 1 162 ? 9.468 -0.688 2.803 1.00 77.12 162 ASN A CA 1
ATOM 1328 C C . ASN A 1 162 ? 8.798 -1.789 3.661 1.00 77.12 162 ASN A C 1
ATOM 1330 O O . ASN A 1 162 ? 9.303 -2.154 4.730 1.00 77.12 162 ASN A O 1
ATOM 1334 N N . LEU A 1 163 ? 7.708 -2.391 3.159 1.00 87.56 163 LEU A N 1
ATOM 1335 C CA . LEU A 1 163 ? 7.018 -3.549 3.769 1.00 87.56 163 LEU A CA 1
ATOM 1336 C C . LEU A 1 163 ? 7.813 -4.863 3.643 1.00 87.56 163 LEU A C 1
ATOM 1338 O O . LEU A 1 163 ? 7.369 -5.862 3.069 1.00 87.56 163 LEU A O 1
ATOM 1342 N N . ARG A 1 164 ? 9.021 -4.888 4.211 1.00 88.75 164 ARG A N 1
ATOM 1343 C CA . ARG A 1 164 ? 9.780 -6.131 4.411 1.00 88.75 164 ARG A CA 1
ATOM 1344 C C . ARG A 1 164 ? 9.039 -7.046 5.383 1.00 88.75 164 ARG A C 1
ATOM 1346 O O . ARG A 1 164 ? 8.078 -6.643 6.031 1.00 88.75 164 ARG A O 1
ATOM 1353 N N . ARG A 1 165 ? 9.540 -8.274 5.519 1.00 89.62 165 ARG A N 1
ATOM 1354 C CA . ARG A 1 165 ? 8.955 -9.318 6.369 1.00 89.62 165 ARG A CA 1
ATOM 1355 C C . ARG A 1 165 ? 8.516 -8.813 7.748 1.00 89.62 165 ARG A C 1
ATOM 1357 O O . ARG A 1 165 ? 7.366 -9.009 8.107 1.00 89.62 165 ARG A O 1
ATOM 1364 N N . GLU A 1 166 ? 9.414 -8.172 8.493 1.00 89.50 166 GLU A N 1
ATOM 1365 C CA . GLU A 1 166 ? 9.147 -7.718 9.865 1.00 89.50 166 GLU A CA 1
ATOM 1366 C C . GLU A 1 166 ? 8.053 -6.628 9.931 1.00 89.50 166 GLU A C 1
ATOM 1368 O O . GLU A 1 166 ? 7.076 -6.835 10.654 1.00 89.50 166 GLU A O 1
ATOM 1373 N N . PRO A 1 167 ? 8.126 -5.511 9.165 1.00 91.00 167 PRO A N 1
ATOM 1374 C CA . PRO A 1 167 ? 7.015 -4.561 9.062 1.00 91.00 167 PRO A CA 1
ATOM 1375 C C . PRO A 1 167 ? 5.689 -5.193 8.630 1.00 91.00 167 PRO A C 1
ATOM 1377 O O . PRO A 1 167 ? 4.653 -4.874 9.207 1.00 91.00 167 PRO A O 1
ATOM 1380 N N . LEU A 1 168 ? 5.718 -6.107 7.653 1.00 92.25 168 LEU A N 1
ATOM 1381 C CA . LEU A 1 168 ? 4.521 -6.800 7.180 1.00 92.25 168 LEU A CA 1
ATOM 1382 C C . LEU A 1 168 ? 3.894 -7.654 8.285 1.00 92.25 168 LEU A C 1
ATOM 1384 O O . LEU A 1 168 ? 2.694 -7.583 8.526 1.00 92.25 168 LEU A O 1
ATOM 1388 N N . GLU A 1 169 ? 4.699 -8.469 8.960 1.00 91.88 169 GLU A N 1
ATOM 1389 C CA . GLU A 1 169 ? 4.240 -9.334 10.045 1.00 91.88 169 GLU A CA 1
ATOM 1390 C C . GLU A 1 169 ? 3.647 -8.519 11.194 1.00 91.88 169 GLU A C 1
ATOM 1392 O O . GLU A 1 169 ? 2.590 -8.867 11.726 1.00 91.88 169 GLU A O 1
ATOM 1397 N N . LYS A 1 170 ? 4.287 -7.394 11.528 1.00 91.62 170 LYS A N 1
ATOM 1398 C CA . LYS A 1 170 ? 3.774 -6.452 12.517 1.00 91.62 170 LYS A CA 1
ATOM 1399 C C . LYS A 1 170 ? 2.416 -5.887 12.103 1.00 91.62 170 LYS A C 1
ATOM 1401 O O . LYS A 1 170 ? 1.491 -5.958 12.905 1.00 91.62 170 LYS A O 1
ATOM 1406 N N . MET A 1 171 ? 2.286 -5.387 10.875 1.00 92.88 171 MET A N 1
ATOM 1407 C CA . MET A 1 171 ? 1.033 -4.832 10.353 1.00 92.88 171 MET A CA 1
ATOM 1408 C C . MET A 1 171 ? -0.097 -5.869 10.357 1.00 92.88 171 MET A C 1
ATOM 1410 O O . MET A 1 171 ? -1.192 -5.588 10.833 1.00 92.88 171 MET A O 1
ATOM 1414 N N . LEU A 1 172 ? 0.173 -7.093 9.892 1.00 93.81 172 LEU A N 1
ATOM 1415 C CA . L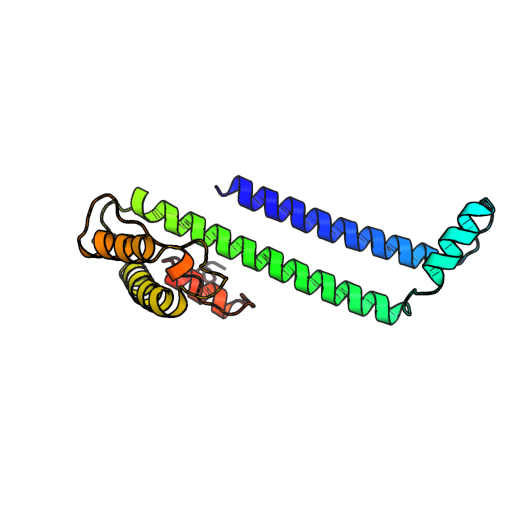EU A 1 172 ? -0.810 -8.180 9.901 1.00 93.81 172 LEU A CA 1
ATOM 1416 C C . LEU A 1 172 ? -1.226 -8.550 11.328 1.00 93.81 172 LEU A C 1
ATOM 1418 O O . LEU A 1 172 ? -2.412 -8.686 11.607 1.00 93.81 172 LEU A O 1
ATOM 1422 N N . THR A 1 173 ? -0.270 -8.634 12.254 1.00 93.69 173 THR A N 1
ATOM 1423 C CA . THR A 1 173 ? -0.557 -8.896 13.673 1.00 93.69 173 THR A CA 1
ATOM 1424 C C . THR A 1 173 ? -1.385 -7.770 14.295 1.00 93.69 173 THR A C 1
ATOM 1426 O O . THR A 1 173 ? -2.301 -8.021 15.071 1.00 93.69 173 THR A O 1
ATOM 1429 N N . GLU A 1 174 ? -1.079 -6.516 13.964 1.00 93.81 174 GLU A N 1
ATOM 1430 C CA . GLU A 1 174 ? -1.827 -5.335 14.401 1.00 93.81 174 GLU A CA 1
ATOM 1431 C C . GLU A 1 174 ? -3.264 -5.315 13.860 1.00 93.81 174 GLU A C 1
ATOM 1433 O O . GLU A 1 174 ? -4.157 -4.860 14.573 1.00 93.81 174 GLU A O 1
ATOM 1438 N N . ALA A 1 175 ? -3.488 -5.896 12.677 1.00 94.44 175 ALA A N 1
ATOM 1439 C CA . ALA A 1 175 ? -4.795 -6.129 12.063 1.00 94.44 175 ALA A CA 1
ATOM 1440 C C . ALA A 1 175 ? -5.486 -7.443 12.505 1.00 94.44 175 ALA A C 1
ATOM 1442 O O . ALA A 1 175 ? -6.496 -7.830 11.913 1.00 94.44 175 ALA A O 1
ATOM 1443 N N . GLY A 1 176 ? -4.967 -8.139 13.526 1.00 93.62 176 GLY A N 1
ATOM 1444 C CA . GLY A 1 176 ? -5.576 -9.362 14.073 1.00 93.62 176 GLY A CA 1
ATOM 1445 C C . GLY A 1 176 ? -5.268 -10.647 13.299 1.00 93.62 176 GLY A C 1
ATOM 1446 O O . GLY A 1 176 ? -5.984 -11.636 13.424 1.00 93.62 176 GLY A O 1
ATOM 1447 N N . ILE A 1 177 ? -4.208 -10.653 12.489 1.00 92.94 177 ILE A N 1
ATOM 1448 C CA . ILE A 1 177 ? -3.747 -11.809 11.707 1.00 92.94 177 ILE A CA 1
ATOM 1449 C C . ILE A 1 177 ? -2.347 -12.216 12.206 1.00 92.94 177 ILE A C 1
ATOM 1451 O O . ILE A 1 177 ? -1.337 -11.940 11.547 1.00 92.94 177 ILE A O 1
ATOM 1455 N N . PRO A 1 178 ? -2.241 -12.829 13.402 1.00 90.25 178 PRO A N 1
ATOM 1456 C CA . PRO A 1 178 ? -0.959 -13.259 13.946 1.00 90.25 178 PRO A CA 1
ATOM 1457 C C . PRO A 1 178 ? -0.414 -14.480 13.194 1.00 90.25 178 PRO A C 1
ATOM 1459 O O . PRO A 1 178 ? -1.156 -15.225 12.555 1.00 90.25 178 PRO A O 1
ATOM 1462 N N . ASN A 1 179 ? 0.890 -14.744 13.338 1.00 85.25 179 ASN A N 1
ATOM 1463 C CA . ASN A 1 179 ? 1.543 -15.961 12.832 1.00 85.25 179 ASN A CA 1
ATOM 1464 C C . ASN A 1 179 ? 1.401 -16.188 11.316 1.00 85.25 179 ASN A C 1
ATOM 1466 O O . ASN A 1 179 ? 1.440 -17.330 10.855 1.00 85.25 179 ASN A O 1
ATOM 1470 N N . SER A 1 180 ? 1.295 -15.116 10.529 1.00 79.25 180 SER A N 1
ATOM 1471 C CA . SER A 1 180 ? 1.125 -15.169 9.069 1.00 79.25 180 SER A CA 1
ATOM 1472 C C . SER A 1 180 ? 2.254 -15.899 8.323 1.00 79.25 180 SER A C 1
ATOM 1474 O O . SER A 1 180 ? 2.065 -16.309 7.181 1.00 79.25 180 SER A O 1
ATOM 1476 N N . TRP A 1 181 ? 3.400 -16.119 8.975 1.00 74.62 181 TRP A N 1
ATOM 1477 C CA . TRP A 1 181 ? 4.558 -16.831 8.427 1.00 74.62 181 TRP A CA 1
ATOM 1478 C C . TRP A 1 181 ? 4.815 -18.215 9.037 1.00 74.62 181 TRP A C 1
ATOM 1480 O O . TRP A 1 181 ? 5.644 -18.953 8.512 1.00 74.62 181 TRP A O 1
ATOM 1490 N N . ASN A 1 182 ? 4.124 -18.591 10.118 1.00 66.06 182 ASN A N 1
ATOM 1491 C CA . ASN A 1 182 ? 4.395 -19.827 10.869 1.00 66.06 182 ASN A CA 1
ATOM 1492 C C . ASN A 1 182 ? 3.552 -21.029 10.391 1.00 66.06 182 ASN A C 1
ATOM 1494 O O . ASN A 1 182 ? 3.385 -21.997 11.128 1.00 66.06 182 ASN A O 1
ATOM 1498 N N . GLN A 1 183 ? 3.014 -20.973 9.167 1.00 54.66 183 GLN A N 1
ATOM 1499 C CA . GLN A 1 183 ? 2.299 -22.084 8.518 1.00 54.66 183 GLN A CA 1
ATOM 1500 C C . GLN A 1 183 ? 3.128 -22.781 7.419 1.00 54.66 183 GLN A C 1
ATOM 1502 O O . GLN A 1 183 ? 2.559 -23.371 6.500 1.00 54.66 183 GLN A O 1
ATOM 1507 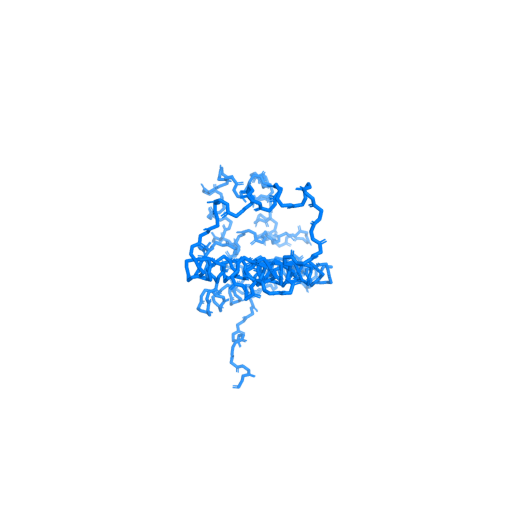N N . GLY A 1 184 ? 4.461 -22.699 7.496 1.00 44.19 184 GLY A N 1
ATOM 1508 C CA . GLY A 1 184 ? 5.400 -23.382 6.596 1.00 44.19 184 GLY A CA 1
ATOM 1509 C C . GLY A 1 184 ? 6.174 -24.487 7.293 1.00 44.19 184 GLY A C 1
ATOM 1510 O O . GLY A 1 184 ? 6.718 -24.201 8.382 1.00 44.19 184 GLY A O 1
#

Radius of gyration: 24.43 Å; Cα contacts (8 Å, |Δi|>4): 146; chains: 1; bounding box: 50×41×69 Å